Protein AF-A0A086AKL8-F1 (afdb_monomer)

Sequence (214 aa):
MNTDELIVKIQEIDNILPKNSKEWTNSICYSFFITTIQFVKNYVGENTEFYKALYEANKNQYTDSENKKAWIAKEVLKSLKDYLNLDLDLFASEKYNIKIDIISDFMRQAIDLANDKKFHPAASAILMGASLEEYLKELAEKEKVNLDGIKMTIDPISKKIYEEEIINKQDLKDITSWAGIRNEATHGNFDEVNDRKRILNAIEGVNLFMRKYN

Nearest PDB structures (foldseek):
  7ae8-assembly2_D  TM=6.245E-01  e=3.706E-01  Aphanizomenon flos-aquae 2012/KM1/D3
  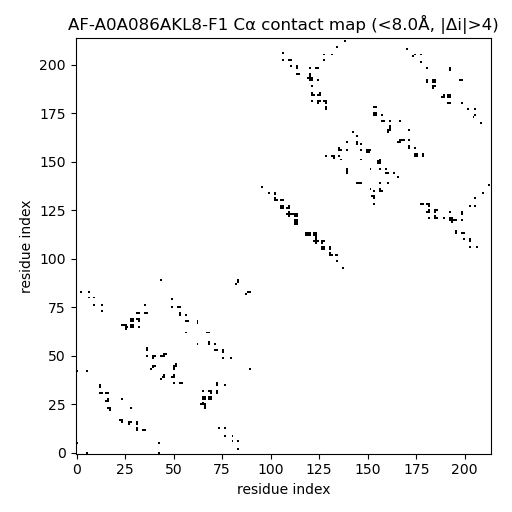1wwp-assembly1_B  TM=5.285E-01  e=5.377E-01  Thermus thermophilus HB8
  3nyl-assembly1_A-2  TM=1.803E-01  e=2.613E+00  Homo sapiens
  5tpt-assembly1_A  TM=2.078E-01  e=9.173E+00  Homo sapiens

Mean predicted aligned error: 8.21 Å

Structure (mmCIF, N/CA/C/O backbone):
data_AF-A0A086AKL8-F1
#
_entry.id   AF-A0A086AKL8-F1
#
loop_
_atom_site.group_PDB
_atom_site.id
_atom_site.type_symbol
_atom_site.label_atom_id
_atom_site.label_alt_id
_atom_site.label_comp_id
_atom_site.label_asym_id
_atom_site.label_entity_id
_atom_site.label_seq_id
_atom_site.pdbx_PDB_ins_code
_atom_site.Cartn_x
_atom_site.Cartn_y
_atom_site.Cartn_z
_atom_site.occupancy
_atom_site.B_iso_or_equiv
_atom_site.auth_seq_id
_atom_site.auth_comp_id
_atom_site.auth_asym_id
_atom_site.auth_atom_id
_atom_site.pdbx_PDB_model_num
ATOM 1 N N . MET A 1 1 ? 8.609 -13.159 -10.281 1.00 69.44 1 MET A N 1
ATOM 2 C CA . MET A 1 1 ? 9.990 -13.238 -10.788 1.00 69.44 1 MET A CA 1
ATOM 3 C C . MET A 1 1 ? 10.788 -12.226 -9.990 1.00 69.44 1 MET A C 1
ATOM 5 O O . MET A 1 1 ? 10.295 -11.114 -9.836 1.00 69.44 1 MET A O 1
ATOM 9 N N . ASN A 1 2 ? 11.899 -12.621 -9.376 1.00 79.88 2 ASN A N 1
ATOM 10 C CA . ASN A 1 2 ? 12.728 -11.687 -8.600 1.00 79.88 2 ASN A CA 1
ATOM 11 C C . ASN A 1 2 ? 13.612 -10.822 -9.531 1.00 79.88 2 ASN A C 1
ATOM 13 O O . ASN A 1 2 ? 13.635 -11.034 -10.747 1.00 79.88 2 ASN A O 1
ATOM 17 N N . THR A 1 3 ? 14.308 -9.828 -8.971 1.00 84.69 3 THR A N 1
ATOM 18 C CA . THR A 1 3 ? 15.153 -8.881 -9.725 1.00 84.69 3 THR A CA 1
ATOM 19 C C . THR A 1 3 ? 16.240 -9.584 -10.544 1.00 84.69 3 THR A C 1
ATOM 21 O O . THR A 1 3 ? 16.424 -9.265 -11.719 1.00 84.69 3 THR A O 1
ATOM 24 N N . ASP A 1 4 ? 16.908 -10.590 -9.977 1.00 86.56 4 ASP A N 1
ATOM 25 C CA . ASP A 1 4 ? 17.973 -11.332 -10.663 1.00 86.56 4 ASP A CA 1
ATOM 26 C C . ASP A 1 4 ? 17.434 -12.130 -11.857 1.00 86.56 4 ASP A C 1
ATOM 28 O O . ASP A 1 4 ? 17.997 -12.098 -12.954 1.00 86.56 4 ASP A O 1
ATOM 32 N N . GLU A 1 5 ? 16.293 -12.798 -11.679 1.00 89.19 5 GLU A N 1
ATOM 33 C CA . GLU A 1 5 ? 15.599 -13.520 -12.745 1.00 89.19 5 GLU A CA 1
ATOM 34 C C . GLU A 1 5 ? 15.153 -12.571 -13.875 1.00 89.19 5 GLU A C 1
ATOM 36 O O . GLU A 1 5 ? 15.277 -12.918 -15.054 1.00 89.19 5 GLU A O 1
ATOM 41 N N . LEU A 1 6 ? 14.684 -11.357 -13.544 1.00 90.50 6 LEU A N 1
ATOM 42 C CA . LEU A 1 6 ? 14.368 -10.310 -14.525 1.00 90.50 6 LEU A CA 1
ATOM 43 C C . LEU A 1 6 ? 15.607 -9.905 -15.328 1.00 90.50 6 LEU A C 1
ATOM 45 O O . LEU A 1 6 ? 15.547 -9.853 -16.557 1.00 90.50 6 LEU A O 1
ATOM 49 N N . ILE A 1 7 ? 16.737 -9.658 -14.662 1.00 92.12 7 ILE A N 1
ATOM 50 C CA . ILE A 1 7 ? 17.991 -9.266 -15.319 1.00 92.12 7 ILE A CA 1
ATOM 51 C C . ILE A 1 7 ? 18.477 -10.362 -16.274 1.00 92.12 7 ILE A C 1
ATOM 53 O O . ILE A 1 7 ? 18.898 -10.052 -17.392 1.00 92.12 7 ILE A O 1
ATOM 57 N N . VAL A 1 8 ? 18.400 -11.633 -15.870 1.00 94.25 8 VAL A N 1
ATOM 58 C CA . VAL A 1 8 ? 18.751 -12.770 -16.735 1.00 94.25 8 VAL A CA 1
ATOM 59 C C . VAL A 1 8 ? 17.835 -12.816 -17.959 1.00 94.25 8 VAL A C 1
ATOM 61 O O . VAL A 1 8 ? 18.325 -12.906 -19.085 1.00 94.25 8 VAL A O 1
ATOM 64 N N . LYS A 1 9 ? 16.517 -12.666 -17.780 1.00 94.62 9 LYS A N 1
ATOM 65 C CA . LYS A 1 9 ? 15.563 -12.652 -18.901 1.00 94.62 9 LYS A CA 1
ATOM 66 C C . LYS A 1 9 ? 15.793 -11.489 -19.861 1.00 94.62 9 LYS A C 1
ATOM 68 O O . LYS A 1 9 ? 15.730 -11.687 -21.071 1.00 94.62 9 LYS A O 1
ATOM 73 N N . ILE A 1 10 ? 16.129 -10.304 -19.352 1.00 95.31 10 ILE A N 1
ATOM 74 C CA . ILE A 1 10 ? 16.501 -9.158 -20.193 1.00 95.31 10 ILE A CA 1
ATOM 75 C C . ILE A 1 10 ? 17.713 -9.503 -21.071 1.00 95.31 10 ILE A C 1
ATOM 77 O O . ILE A 1 10 ? 17.717 -9.179 -22.257 1.00 95.31 10 ILE A O 1
ATOM 81 N N . GLN A 1 11 ? 18.721 -10.191 -20.524 1.00 94.19 11 GLN A N 1
ATOM 82 C CA . GLN A 1 11 ? 19.900 -10.613 -21.291 1.00 94.19 11 GLN A CA 1
ATOM 83 C C . GLN A 1 11 ? 19.556 -11.658 -22.358 1.00 94.19 11 GLN A C 1
ATOM 85 O O . GLN A 1 11 ? 20.047 -11.567 -23.482 1.00 94.19 11 GLN A O 1
ATOM 90 N N . GLU A 1 12 ? 18.704 -12.633 -22.035 1.00 95.38 12 GLU A N 1
ATOM 91 C CA . GLU A 1 12 ? 18.216 -13.620 -23.006 1.00 95.38 12 GLU A CA 1
ATOM 92 C C . GLU A 1 12 ? 17.476 -12.950 -24.172 1.00 95.38 12 GLU A C 1
ATOM 94 O O . GLU A 1 12 ? 17.689 -13.322 -25.326 1.00 95.38 12 GLU A O 1
ATOM 99 N N . ILE A 1 13 ? 16.654 -11.934 -23.887 1.00 95.25 13 ILE A N 1
ATOM 100 C CA . ILE A 1 13 ? 15.915 -11.186 -24.911 1.00 95.25 13 ILE A CA 1
ATOM 101 C C . ILE A 1 13 ? 16.860 -10.308 -25.743 1.00 95.25 13 ILE A C 1
ATOM 103 O O . ILE A 1 13 ? 16.745 -10.312 -26.967 1.00 95.25 13 ILE A O 1
ATOM 107 N N . ASP A 1 14 ? 17.821 -9.602 -25.133 1.00 93.44 14 ASP A N 1
ATOM 108 C CA . ASP A 1 14 ? 18.806 -8.781 -25.867 1.00 93.44 14 ASP A CA 1
ATOM 109 C C . ASP A 1 14 ? 19.631 -9.622 -26.859 1.00 93.44 14 ASP A C 1
ATOM 111 O O . ASP A 1 14 ? 19.957 -9.156 -27.950 1.00 93.44 14 ASP A O 1
ATOM 115 N N . ASN A 1 15 ? 19.879 -10.899 -26.542 1.00 93.56 15 ASN A N 1
ATOM 116 C CA . ASN A 1 15 ? 20.579 -11.837 -27.426 1.00 93.56 15 ASN A CA 1
ATOM 117 C C . ASN A 1 15 ? 19.786 -12.245 -28.685 1.00 93.56 15 ASN A C 1
ATOM 119 O O . ASN A 1 15 ? 20.376 -12.828 -29.596 1.00 93.56 15 ASN A O 1
ATOM 123 N N . ILE A 1 16 ? 18.482 -11.951 -28.772 1.00 92.50 16 ILE A N 1
ATOM 124 C CA . ILE A 1 16 ? 17.693 -12.160 -30.001 1.00 92.50 16 ILE A CA 1
ATOM 125 C C . ILE A 1 16 ? 18.168 -11.206 -31.108 1.00 92.50 16 ILE A C 1
ATOM 127 O O . ILE A 1 16 ? 18.145 -11.564 -32.288 1.00 92.50 16 ILE A O 1
ATOM 131 N N . LEU A 1 17 ? 18.609 -9.995 -30.747 1.00 92.06 17 LEU A N 1
ATOM 132 C CA . LEU A 1 17 ? 19.195 -9.054 -31.696 1.00 92.06 17 LEU A CA 1
ATOM 133 C C . LEU A 1 17 ? 20.677 -9.385 -31.942 1.00 92.06 17 LEU A C 1
ATOM 135 O O . LEU A 1 17 ? 21.461 -9.457 -30.993 1.00 92.06 17 LEU A O 1
ATOM 139 N N . PRO A 1 18 ? 21.119 -9.474 -33.210 1.00 89.38 18 PRO A N 1
ATOM 140 C CA . PRO A 1 18 ? 22.535 -9.547 -33.534 1.00 89.38 18 PRO A CA 1
ATOM 141 C C . PRO A 1 18 ? 23.302 -8.367 -32.933 1.00 89.38 18 PRO A C 1
ATOM 143 O O . PRO A 1 18 ? 22.839 -7.221 -32.955 1.00 89.38 18 PRO A O 1
ATOM 146 N N . LYS A 1 19 ? 24.518 -8.627 -32.441 1.00 88.12 19 LYS A N 1
ATOM 147 C CA . LYS A 1 19 ? 25.390 -7.579 -31.877 1.00 88.12 19 LYS A CA 1
ATOM 148 C C . LYS A 1 19 ? 25.737 -6.502 -32.907 1.00 88.12 19 LYS A C 1
ATOM 150 O O . LYS A 1 19 ? 25.887 -5.336 -32.555 1.00 88.12 19 LYS A O 1
ATOM 155 N N . ASN A 1 20 ? 25.868 -6.898 -34.169 1.00 89.00 20 ASN A N 1
ATOM 156 C CA . ASN A 1 20 ? 26.145 -6.009 -35.284 1.00 89.00 20 ASN A CA 1
ATOM 157 C C . ASN A 1 20 ? 24.831 -5.530 -35.913 1.00 89.00 20 ASN A C 1
ATOM 159 O O . ASN A 1 20 ? 24.085 -6.321 -36.486 1.00 89.00 20 ASN A O 1
ATOM 163 N N . SER A 1 21 ? 24.569 -4.223 -35.865 1.00 84.12 21 SER A N 1
ATOM 164 C CA . SER A 1 21 ? 23.344 -3.635 -36.424 1.00 84.12 21 SER A CA 1
ATOM 165 C C . SER A 1 21 ? 23.205 -3.803 -37.939 1.00 84.12 21 SER A C 1
ATOM 167 O O . SER A 1 21 ? 22.103 -3.704 -38.466 1.00 84.12 21 SER A O 1
ATOM 169 N N . LYS A 1 22 ? 24.294 -4.110 -38.655 1.00 87.88 22 LYS A N 1
ATOM 170 C CA . LYS A 1 22 ? 24.244 -4.420 -40.093 1.00 87.88 22 LYS A CA 1
ATOM 171 C C . LYS A 1 22 ? 23.579 -5.766 -40.400 1.00 87.88 22 LYS A C 1
ATOM 173 O O . LYS A 1 22 ? 23.180 -5.988 -41.536 1.00 87.88 22 LYS A O 1
ATOM 178 N N . GLU A 1 23 ? 23.470 -6.651 -39.412 1.00 89.94 23 GLU A N 1
ATOM 179 C CA . GLU A 1 23 ? 22.832 -7.970 -39.535 1.00 89.94 23 GLU A CA 1
ATOM 180 C C . GLU A 1 23 ? 21.343 -7.933 -39.158 1.00 89.94 23 GLU A C 1
ATOM 182 O O . GLU A 1 23 ? 20.659 -8.957 -39.164 1.00 89.94 23 GLU A O 1
ATOM 187 N N . TRP A 1 24 ? 20.820 -6.754 -38.816 1.00 91.69 24 TRP A N 1
ATOM 188 C CA . TRP A 1 24 ? 19.426 -6.583 -38.439 1.00 91.69 24 TRP A CA 1
ATOM 189 C C . TRP A 1 24 ? 18.529 -6.699 -39.671 1.00 91.69 24 TRP A C 1
ATOM 191 O O . TRP A 1 24 ? 18.570 -5.877 -40.587 1.00 91.69 24 TRP A O 1
ATOM 201 N N . THR A 1 25 ? 17.708 -7.746 -39.687 1.00 92.56 25 THR A N 1
ATOM 202 C CA . THR A 1 25 ? 16.651 -7.925 -40.684 1.00 92.56 25 THR A CA 1
ATOM 203 C C . THR A 1 25 ? 15.315 -7.482 -40.100 1.00 92.56 25 THR A C 1
ATOM 205 O O . THR A 1 25 ? 15.091 -7.612 -38.895 1.00 92.56 25 THR A O 1
ATOM 208 N N . ASN A 1 26 ? 14.385 -7.035 -40.950 1.00 90.06 26 ASN A N 1
ATOM 209 C CA . ASN A 1 26 ? 13.048 -6.626 -40.501 1.00 90.06 26 ASN A CA 1
ATOM 210 C C . ASN A 1 26 ? 12.352 -7.709 -39.661 1.00 90.06 26 ASN A C 1
ATOM 212 O O . ASN A 1 26 ? 11.728 -7.389 -38.657 1.00 90.06 26 ASN A O 1
ATOM 216 N N . SER A 1 27 ? 12.500 -8.987 -40.028 1.00 91.06 27 SER A N 1
ATOM 217 C CA . SER A 1 27 ? 11.900 -10.102 -39.285 1.00 91.06 27 SER A CA 1
ATOM 218 C C . SER A 1 27 ? 12.484 -10.252 -37.880 1.00 91.06 27 SER A C 1
ATOM 220 O O . SER A 1 27 ? 11.737 -10.477 -36.930 1.00 91.06 27 SER A O 1
ATOM 222 N N . ILE A 1 28 ? 13.809 -10.139 -37.740 1.00 93.38 28 ILE A N 1
ATOM 223 C CA . ILE A 1 28 ? 14.482 -10.239 -36.439 1.00 93.38 28 ILE A CA 1
ATOM 224 C C . ILE A 1 28 ? 14.089 -9.047 -35.567 1.00 93.38 28 ILE A C 1
ATOM 226 O O . ILE A 1 28 ? 13.722 -9.227 -34.409 1.00 93.38 28 ILE A O 1
ATOM 230 N N . CYS A 1 29 ? 14.102 -7.841 -36.135 1.00 93.38 29 CYS A N 1
ATOM 231 C CA . CYS A 1 29 ? 13.717 -6.623 -35.434 1.00 93.38 29 CYS A CA 1
ATOM 232 C C . CYS A 1 29 ? 12.262 -6.650 -34.962 1.00 93.38 29 CYS A C 1
ATOM 234 O O . CYS A 1 29 ? 11.998 -6.328 -33.804 1.00 93.38 29 CYS A O 1
ATOM 236 N N . TYR A 1 30 ? 11.340 -7.095 -35.818 1.00 91.56 30 TYR A N 1
ATOM 237 C CA . TYR A 1 30 ? 9.936 -7.257 -35.454 1.00 91.56 30 TYR A CA 1
ATOM 238 C C . TYR A 1 30 ? 9.769 -8.289 -34.331 1.00 91.56 30 TYR A C 1
ATOM 240 O O . TYR A 1 30 ? 9.138 -8.005 -33.314 1.00 91.56 30 TYR A O 1
ATOM 248 N N . SER A 1 31 ? 10.397 -9.464 -34.463 1.00 93.94 31 SER A N 1
ATOM 249 C CA . SER A 1 31 ? 10.351 -10.512 -33.434 1.00 93.94 31 SER A CA 1
ATOM 250 C C . SER A 1 31 ? 10.906 -10.024 -32.096 1.00 93.94 31 SER A C 1
ATOM 252 O O . SER A 1 31 ? 10.296 -10.259 -31.052 1.00 93.94 31 SER A O 1
ATOM 254 N N . PHE A 1 32 ? 12.040 -9.322 -32.112 1.00 96.38 32 PHE A N 1
ATOM 255 C CA . PHE A 1 32 ? 12.641 -8.741 -30.917 1.00 96.38 32 PHE A CA 1
ATOM 256 C C . PHE A 1 32 ? 11.727 -7.700 -30.265 1.00 96.38 32 PHE A C 1
ATOM 258 O O . PHE A 1 32 ? 11.521 -7.739 -29.052 1.00 96.38 32 PHE A O 1
ATOM 265 N N . PHE A 1 33 ? 11.145 -6.800 -31.060 1.00 95.44 33 PHE A N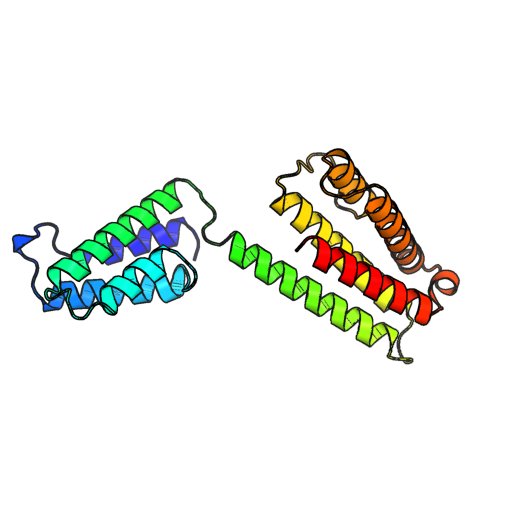 1
ATOM 266 C CA . PHE A 1 33 ? 10.243 -5.769 -30.558 1.00 95.44 33 PHE A CA 1
ATOM 267 C C . PHE A 1 33 ? 8.998 -6.380 -29.905 1.00 95.44 33 PHE A C 1
ATOM 269 O O . PHE A 1 33 ? 8.675 -6.043 -28.765 1.00 95.44 33 PHE A O 1
ATOM 276 N N . ILE A 1 34 ? 8.339 -7.327 -30.584 1.00 95.00 34 ILE A N 1
ATOM 277 C CA . ILE A 1 34 ? 7.155 -8.019 -30.054 1.00 95.00 34 ILE A CA 1
ATOM 278 C C . ILE A 1 34 ? 7.497 -8.821 -28.794 1.00 95.00 34 ILE A C 1
ATOM 280 O O . ILE A 1 34 ? 6.743 -8.792 -27.822 1.00 95.00 34 ILE A O 1
ATOM 284 N N . THR A 1 35 ? 8.649 -9.492 -28.768 1.00 97.06 35 THR A N 1
ATOM 285 C CA . THR A 1 35 ? 9.100 -10.224 -27.574 1.00 97.06 35 THR A CA 1
ATOM 286 C C . THR A 1 35 ? 9.334 -9.267 -26.407 1.00 97.06 35 THR A C 1
ATOM 288 O O . THR A 1 35 ? 8.856 -9.515 -25.303 1.00 97.06 35 THR A O 1
ATOM 291 N N . THR A 1 36 ? 9.999 -8.139 -26.660 1.00 97.19 36 THR A N 1
ATOM 292 C CA . THR A 1 36 ? 10.287 -7.115 -25.650 1.00 97.19 36 THR A CA 1
ATOM 293 C C . THR A 1 36 ? 9.010 -6.509 -25.073 1.00 97.19 36 THR A C 1
ATOM 295 O O . THR A 1 36 ? 8.855 -6.470 -23.855 1.00 97.19 36 THR A O 1
ATOM 298 N N . ILE A 1 37 ? 8.061 -6.077 -25.912 1.00 95.69 37 ILE A N 1
ATOM 299 C CA . ILE A 1 37 ? 6.814 -5.474 -25.417 1.00 95.69 37 ILE A CA 1
ATOM 300 C C . ILE A 1 37 ? 5.965 -6.473 -24.631 1.00 95.69 37 ILE A C 1
ATOM 302 O O . ILE A 1 37 ? 5.399 -6.095 -23.610 1.00 95.69 37 ILE A O 1
ATOM 306 N N . GLN A 1 38 ? 5.916 -7.747 -25.039 1.00 95.44 38 GLN A N 1
ATOM 307 C CA . GLN A 1 38 ? 5.212 -8.787 -24.280 1.00 95.44 38 GLN A CA 1
ATOM 308 C C . GLN A 1 38 ? 5.908 -9.107 -22.954 1.00 95.44 38 GLN A C 1
ATOM 310 O O . GLN A 1 38 ? 5.241 -9.278 -21.936 1.00 95.44 38 GLN A O 1
ATOM 315 N N . PHE A 1 39 ? 7.241 -9.149 -22.940 1.00 96.25 39 PHE A N 1
ATOM 316 C CA . PHE A 1 39 ? 8.010 -9.335 -21.715 1.00 96.25 39 PHE A CA 1
ATOM 317 C C . PHE A 1 39 ? 7.745 -8.207 -20.712 1.00 96.25 39 PHE A C 1
ATOM 319 O O . PHE A 1 39 ? 7.355 -8.479 -19.578 1.00 96.25 39 PHE A O 1
ATOM 326 N N . VAL A 1 40 ? 7.881 -6.948 -21.139 1.00 94.56 40 VAL A N 1
ATOM 327 C CA . VAL A 1 40 ? 7.628 -5.793 -20.267 1.00 94.56 40 VAL A CA 1
ATOM 328 C C . VAL A 1 40 ? 6.170 -5.788 -19.802 1.00 94.56 40 VAL A C 1
ATOM 330 O O . VAL A 1 40 ? 5.908 -5.631 -18.615 1.00 94.56 40 VAL A O 1
ATOM 333 N N . LYS A 1 41 ? 5.213 -6.067 -20.691 1.00 93.06 41 LYS A N 1
ATOM 334 C CA . LYS A 1 41 ? 3.796 -6.180 -20.324 1.00 93.06 41 LYS A CA 1
ATOM 335 C C . LYS A 1 41 ? 3.558 -7.167 -19.176 1.00 93.06 41 LYS A C 1
ATOM 337 O O . LYS A 1 41 ? 2.901 -6.825 -18.201 1.00 93.06 41 LYS A O 1
ATOM 342 N N . ASN A 1 42 ? 4.087 -8.383 -19.305 1.00 90.38 42 ASN A N 1
ATOM 343 C CA . ASN A 1 42 ? 3.739 -9.497 -18.423 1.00 90.38 42 ASN A CA 1
ATOM 344 C C . ASN A 1 42 ? 4.543 -9.524 -17.121 1.00 90.38 42 ASN A C 1
ATOM 346 O O . ASN A 1 42 ? 4.052 -10.036 -16.119 1.00 90.38 42 ASN A O 1
ATOM 350 N N . TYR A 1 43 ? 5.785 -9.035 -17.145 1.00 89.00 43 TYR A N 1
ATOM 351 C CA . TYR A 1 43 ? 6.718 -9.184 -16.025 1.00 89.00 43 TYR A CA 1
ATOM 352 C C . TYR A 1 43 ? 7.123 -7.866 -15.371 1.00 89.00 43 TYR A C 1
ATOM 354 O O . TYR A 1 43 ? 7.689 -7.906 -14.286 1.00 89.00 43 TYR A O 1
ATOM 362 N N . VAL A 1 44 ? 6.861 -6.727 -16.015 1.00 88.69 44 VAL A N 1
ATOM 363 C CA . VAL A 1 44 ? 7.184 -5.389 -15.491 1.00 88.69 44 VAL A CA 1
ATOM 364 C C . VAL A 1 44 ? 5.913 -4.587 -15.217 1.00 88.69 44 VAL A C 1
ATOM 366 O O . VAL A 1 44 ? 5.856 -3.888 -14.217 1.00 88.69 44 VAL A O 1
ATOM 369 N N . GLY A 1 45 ? 4.888 -4.725 -16.061 1.00 87.00 45 GLY A N 1
ATOM 370 C CA . GLY A 1 45 ? 3.562 -4.143 -15.856 1.00 87.00 45 GLY A CA 1
ATOM 371 C C . GLY A 1 45 ? 3.203 -3.064 -16.878 1.00 87.00 45 GLY A C 1
ATOM 372 O O . GLY A 1 45 ? 4.043 -2.275 -17.324 1.00 87.00 45 GLY A O 1
ATOM 373 N N . GLU A 1 46 ? 1.920 -3.014 -17.244 1.00 89.00 46 GLU A N 1
ATOM 374 C CA . GLU A 1 46 ? 1.366 -2.088 -18.247 1.00 89.00 46 GLU A CA 1
ATOM 375 C C . GLU A 1 46 ? 1.391 -0.616 -17.806 1.00 89.00 46 GLU A C 1
ATOM 377 O O . GLU A 1 46 ? 1.425 0.290 -18.637 1.00 89.00 46 GLU A O 1
ATOM 382 N N . ASN A 1 47 ? 1.405 -0.357 -16.499 1.00 81.88 47 ASN A N 1
ATOM 383 C CA . ASN A 1 47 ? 1.372 1.004 -15.962 1.00 81.88 47 ASN A CA 1
ATOM 384 C C . ASN A 1 47 ? 2.752 1.677 -15.911 1.00 81.88 47 ASN A C 1
ATOM 386 O O . ASN A 1 47 ? 2.845 2.866 -15.591 1.00 81.88 47 ASN A O 1
ATOM 390 N N . THR A 1 48 ? 3.816 0.949 -16.254 1.00 88.38 48 THR A N 1
ATOM 391 C CA . THR A 1 48 ? 5.194 1.441 -16.185 1.00 88.38 48 THR A CA 1
ATOM 392 C C . THR A 1 48 ? 5.560 2.339 -17.366 1.00 88.38 48 THR A C 1
ATOM 394 O O . THR A 1 48 ? 5.080 2.166 -18.489 1.00 88.38 48 THR A O 1
ATOM 397 N N . GLU A 1 49 ? 6.484 3.275 -17.139 1.00 90.88 49 GLU A N 1
ATOM 398 C CA . GLU A 1 49 ? 7.040 4.111 -18.215 1.00 90.88 49 GLU A CA 1
ATOM 399 C C . GLU A 1 49 ? 7.783 3.272 -19.269 1.00 90.88 49 GLU A C 1
ATOM 401 O O . GLU A 1 49 ? 7.778 3.610 -20.454 1.00 90.88 49 GLU A O 1
ATOM 406 N N . PHE A 1 50 ? 8.332 2.118 -18.871 1.00 94.12 50 PHE A N 1
ATOM 407 C CA . PHE A 1 50 ? 8.932 1.148 -19.787 1.00 94.12 50 PHE A CA 1
ATOM 408 C C . PHE A 1 50 ? 7.905 0.595 -20.783 1.00 94.12 50 PHE A C 1
ATOM 410 O O . PHE A 1 50 ? 8.166 0.571 -21.988 1.00 94.12 50 PHE A O 1
ATOM 417 N N . TYR A 1 51 ? 6.721 0.184 -20.309 1.00 94.50 51 TYR A N 1
ATOM 418 C CA . TYR A 1 51 ? 5.663 -0.309 -21.192 1.00 94.50 51 TYR A CA 1
ATOM 419 C C . TYR A 1 51 ? 5.105 0.803 -22.081 1.00 94.50 51 TYR A C 1
ATOM 421 O O . TYR A 1 51 ? 4.968 0.606 -23.290 1.00 94.50 51 TYR A O 1
ATOM 429 N N . LYS A 1 52 ? 4.831 1.984 -21.512 1.00 93.56 52 LYS A N 1
ATOM 430 C CA . LYS A 1 52 ? 4.293 3.131 -22.262 1.00 93.56 52 LYS A CA 1
ATOM 431 C C . LYS A 1 52 ? 5.213 3.540 -23.412 1.00 93.56 52 LYS A C 1
ATOM 433 O O . LYS A 1 52 ? 4.731 3.728 -24.525 1.00 93.56 52 LYS A O 1
ATOM 438 N N . ALA A 1 53 ? 6.530 3.583 -23.192 1.00 93.69 53 ALA A N 1
ATOM 439 C CA . ALA A 1 53 ? 7.500 3.884 -24.246 1.00 93.69 53 ALA A CA 1
ATOM 440 C C . ALA A 1 53 ? 7.424 2.892 -25.425 1.00 93.69 53 ALA A C 1
ATOM 442 O O . ALA A 1 53 ? 7.428 3.298 -26.591 1.00 93.69 53 ALA A O 1
ATOM 443 N N . LEU A 1 54 ? 7.303 1.591 -25.137 1.00 94.75 54 LEU A N 1
ATOM 444 C CA . LEU A 1 54 ? 7.147 0.548 -26.160 1.00 94.75 54 LEU A CA 1
ATOM 445 C C . LEU A 1 54 ? 5.790 0.634 -26.865 1.00 94.75 54 LEU A C 1
ATOM 447 O O . LEU A 1 54 ? 5.704 0.473 -28.083 1.00 94.75 54 LEU A O 1
ATOM 451 N N . TYR A 1 55 ? 4.727 0.903 -26.112 1.00 93.31 55 TYR A N 1
ATOM 452 C CA . TYR A 1 55 ? 3.377 1.033 -26.642 1.00 93.31 55 TYR A CA 1
ATOM 453 C C . TYR A 1 55 ? 3.252 2.217 -27.612 1.00 93.31 55 TYR A C 1
ATOM 455 O O . TYR A 1 55 ? 2.721 2.059 -28.714 1.00 93.31 55 TYR A O 1
ATOM 463 N N . GLU A 1 56 ? 3.820 3.372 -27.264 1.00 90.69 56 GLU A N 1
ATOM 464 C CA . GLU A 1 56 ? 3.878 4.548 -28.140 1.00 90.69 56 GLU A CA 1
ATOM 465 C C . GLU A 1 56 ? 4.734 4.297 -29.392 1.00 90.69 56 GLU A C 1
ATOM 467 O O . GLU A 1 56 ? 4.373 4.704 -30.503 1.00 90.69 56 GLU A O 1
ATOM 472 N N . ALA A 1 57 ? 5.840 3.555 -29.261 1.00 89.06 57 ALA A N 1
ATOM 473 C CA . ALA A 1 57 ? 6.647 3.133 -30.406 1.00 89.06 57 ALA A CA 1
ATOM 474 C C . ALA A 1 57 ? 5.878 2.204 -31.365 1.00 89.06 57 ALA A C 1
ATOM 476 O O . ALA A 1 57 ? 6.118 2.240 -32.575 1.00 89.06 57 ALA A O 1
ATOM 477 N N . ASN A 1 58 ? 4.943 1.403 -30.839 1.00 87.81 58 ASN A N 1
ATOM 478 C CA . ASN A 1 58 ? 4.077 0.530 -31.630 1.00 87.81 58 ASN A CA 1
ATOM 479 C C . ASN A 1 58 ? 2.926 1.288 -32.314 1.00 87.81 58 ASN A C 1
ATOM 481 O O . ASN A 1 58 ? 2.565 0.958 -33.442 1.00 87.81 58 ASN A O 1
ATOM 485 N N . LYS A 1 59 ? 2.346 2.293 -31.641 1.00 83.88 59 LYS A N 1
ATOM 486 C CA . LYS A 1 59 ? 1.215 3.091 -32.150 1.00 83.88 59 LYS A CA 1
ATOM 487 C C . LYS A 1 59 ? 1.581 4.036 -33.286 1.00 83.88 59 LYS A C 1
ATOM 489 O O . LYS A 1 59 ? 0.737 4.321 -34.134 1.00 83.88 59 LYS A O 1
ATOM 494 N N . ASN A 1 60 ? 2.804 4.556 -33.288 1.00 72.38 60 ASN A N 1
ATOM 495 C CA . ASN A 1 60 ? 3.225 5.523 -34.290 1.00 72.38 60 ASN A CA 1
ATOM 496 C C . ASN A 1 60 ? 3.267 4.887 -35.689 1.00 72.38 60 ASN A C 1
ATOM 498 O O . ASN A 1 60 ? 4.206 4.181 -36.034 1.00 72.38 60 ASN A O 1
ATOM 502 N N . GLN A 1 61 ? 2.275 5.200 -36.528 1.00 55.62 61 GLN A N 1
ATOM 503 C CA . GLN A 1 61 ? 2.232 4.781 -37.938 1.00 55.62 61 GLN A CA 1
ATOM 504 C C . GLN A 1 61 ? 3.378 5.372 -38.783 1.00 55.62 61 GLN A C 1
ATOM 506 O O . GLN A 1 61 ? 3.606 4.909 -39.889 1.00 55.62 61 GLN A O 1
ATOM 511 N N . TYR A 1 62 ? 4.113 6.358 -38.254 1.00 52.34 62 TYR A N 1
ATOM 512 C CA . TYR A 1 62 ? 5.237 7.035 -38.913 1.00 52.34 62 TYR A CA 1
ATOM 513 C C . TYR A 1 62 ? 6.627 6.499 -38.500 1.00 52.34 62 TYR A C 1
ATOM 515 O O . TYR A 1 62 ? 7.653 7.044 -38.915 1.00 52.34 62 TYR A O 1
ATOM 523 N N . THR A 1 63 ? 6.721 5.454 -37.663 1.00 54.41 63 THR A N 1
ATOM 524 C CA . THR A 1 63 ? 7.993 4.754 -37.385 1.00 54.41 63 THR A CA 1
ATOM 525 C C . THR A 1 63 ? 8.215 3.636 -38.411 1.00 54.41 63 THR A C 1
ATOM 527 O O . THR A 1 63 ? 8.234 2.457 -38.081 1.00 54.41 63 THR A O 1
ATOM 530 N N . ASP A 1 64 ? 8.418 4.024 -39.673 1.00 58.91 64 ASP A N 1
ATOM 531 C CA . ASP A 1 64 ? 8.453 3.154 -40.869 1.00 58.91 64 ASP A CA 1
ATOM 532 C C . ASP A 1 64 ? 9.606 2.128 -40.956 1.00 58.91 64 ASP A C 1
ATOM 534 O O . ASP A 1 64 ? 9.840 1.536 -42.008 1.00 58.91 64 ASP A O 1
ATOM 538 N N . SER A 1 65 ? 10.349 1.855 -39.879 1.00 79.94 65 SER A N 1
ATOM 539 C CA . SER A 1 65 ? 11.281 0.721 -39.901 1.00 79.94 65 SER A CA 1
ATOM 540 C C . SER A 1 65 ? 11.239 -0.089 -38.619 1.00 79.94 65 SER A C 1
ATOM 542 O O . SER A 1 65 ? 11.382 0.440 -37.514 1.00 79.94 65 SER A O 1
ATOM 544 N N . GLU A 1 66 ? 11.131 -1.404 -38.792 1.00 85.44 66 GLU A N 1
ATOM 545 C CA . GLU A 1 66 ? 11.286 -2.384 -37.717 1.00 85.44 66 GLU A CA 1
ATOM 546 C C . GLU A 1 66 ? 12.616 -2.191 -36.979 1.00 85.44 66 GLU A C 1
ATOM 548 O O . GLU A 1 66 ? 12.675 -2.322 -35.760 1.00 85.44 66 GLU A O 1
ATOM 553 N N . ASN A 1 67 ? 13.659 -1.748 -37.689 1.00 88.00 67 ASN A N 1
ATOM 554 C CA . ASN A 1 67 ? 14.940 -1.353 -37.102 1.00 88.00 67 ASN A CA 1
ATOM 555 C C . ASN A 1 67 ? 14.798 -0.269 -36.024 1.00 88.00 67 ASN A C 1
ATOM 557 O O . ASN A 1 67 ? 15.405 -0.378 -34.960 1.00 88.00 67 ASN A O 1
ATOM 561 N N . LYS A 1 68 ? 13.993 0.773 -36.268 1.00 88.62 68 LYS A N 1
ATOM 562 C CA . LYS A 1 68 ? 13.779 1.852 -35.294 1.00 88.62 68 LYS A CA 1
ATOM 563 C C . LYS A 1 68 ? 13.014 1.351 -34.070 1.00 88.62 68 LYS A C 1
ATOM 565 O O . LYS A 1 68 ? 13.385 1.692 -32.950 1.00 88.62 68 LYS A O 1
ATOM 570 N N . LYS A 1 69 ? 11.987 0.520 -34.271 1.00 90.50 69 LYS A N 1
ATOM 571 C CA . LYS A 1 69 ? 11.238 -0.111 -33.172 1.00 90.50 69 LYS A CA 1
ATOM 572 C C . LYS A 1 69 ? 12.142 -1.012 -32.332 1.00 90.50 69 LYS A C 1
ATOM 574 O O . LYS A 1 69 ? 12.149 -0.894 -31.111 1.00 90.50 69 LYS A O 1
ATOM 579 N N . ALA A 1 70 ? 12.966 -1.836 -32.976 1.00 92.88 70 ALA A N 1
ATOM 580 C CA . ALA A 1 70 ? 13.947 -2.677 -32.301 1.00 92.88 70 ALA A CA 1
ATOM 581 C C . ALA A 1 70 ? 14.990 -1.858 -31.528 1.00 92.88 70 ALA A C 1
ATOM 583 O O . ALA A 1 70 ? 15.342 -2.224 -30.412 1.00 92.88 70 ALA A O 1
ATOM 584 N N . TRP A 1 71 ? 15.440 -0.721 -32.068 1.00 92.50 71 TRP A N 1
ATOM 585 C CA . TRP A 1 71 ? 16.352 0.170 -31.351 1.00 92.50 71 TRP A CA 1
ATOM 586 C C . TRP A 1 71 ? 15.709 0.752 -30.086 1.00 92.50 71 TRP A C 1
ATOM 588 O O . TRP A 1 71 ? 16.301 0.678 -29.014 1.00 92.50 71 TRP A O 1
ATOM 598 N N . ILE A 1 72 ? 14.466 1.239 -30.178 1.00 93.44 72 ILE A N 1
ATOM 599 C CA . ILE A 1 72 ? 13.712 1.722 -29.009 1.00 93.44 72 ILE A CA 1
ATOM 600 C C . ILE A 1 72 ? 13.543 0.603 -27.976 1.00 93.44 72 ILE A C 1
ATOM 602 O O . ILE A 1 72 ? 13.800 0.819 -26.796 1.00 93.44 72 ILE A O 1
ATOM 606 N N . ALA A 1 73 ? 13.161 -0.601 -28.408 1.00 95.38 73 ALA A N 1
ATOM 607 C CA . ALA A 1 73 ? 13.027 -1.742 -27.509 1.00 95.38 73 ALA A CA 1
ATOM 608 C C . ALA A 1 73 ? 14.340 -2.102 -26.804 1.00 95.38 73 ALA A C 1
ATOM 610 O O . ALA A 1 73 ? 14.333 -2.388 -25.608 1.00 95.38 73 ALA A O 1
ATOM 611 N N . LYS A 1 74 ? 15.469 -2.020 -27.513 1.00 95.75 74 LYS A N 1
ATOM 612 C CA . LYS A 1 74 ? 16.792 -2.264 -26.941 1.00 95.75 74 LYS A CA 1
ATOM 613 C C . LYS A 1 74 ? 17.154 -1.230 -25.876 1.00 95.75 74 LYS A C 1
ATOM 615 O O . LYS A 1 74 ? 17.621 -1.607 -24.803 1.00 95.75 74 LYS A O 1
ATOM 620 N N . GLU A 1 75 ? 16.900 0.050 -26.140 1.00 96.19 75 GLU A N 1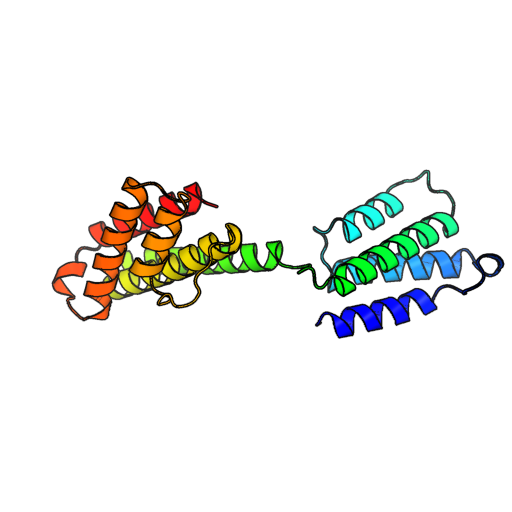
ATOM 621 C CA . GLU A 1 75 ? 17.126 1.108 -25.149 1.00 96.19 75 GLU A CA 1
ATOM 622 C C . GLU A 1 75 ? 16.204 0.948 -23.932 1.00 96.19 75 GLU A C 1
ATOM 624 O O . GLU A 1 75 ? 16.675 1.072 -22.807 1.00 96.19 75 GLU A O 1
ATOM 629 N N . VAL A 1 76 ? 14.934 0.567 -24.119 1.00 96.94 76 VAL A N 1
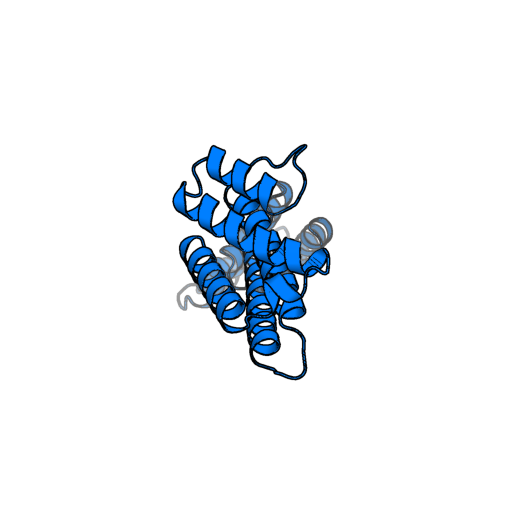ATOM 630 C CA . VAL A 1 76 ? 14.017 0.286 -22.999 1.00 96.94 76 VAL A CA 1
ATOM 631 C C . VAL A 1 76 ? 14.517 -0.877 -22.138 1.00 96.94 76 VAL A C 1
ATOM 633 O O . VAL A 1 76 ? 14.534 -0.752 -20.916 1.00 96.94 76 VAL A O 1
ATOM 636 N N . LEU A 1 77 ? 14.964 -1.988 -22.738 1.00 96.69 77 LEU A N 1
ATOM 637 C CA . LEU A 1 77 ? 15.534 -3.116 -21.988 1.00 96.69 77 LEU A CA 1
ATOM 638 C C . LEU A 1 77 ? 16.790 -2.719 -21.213 1.00 96.69 77 LEU A C 1
ATOM 640 O O . LEU A 1 77 ? 16.969 -3.139 -20.069 1.00 96.69 77 LEU A O 1
ATOM 644 N N . LYS A 1 78 ? 17.651 -1.899 -21.819 1.00 95.94 78 LYS A N 1
ATOM 645 C CA . LYS A 1 78 ? 18.840 -1.365 -21.156 1.00 95.94 78 LYS A CA 1
ATOM 646 C C . LYS A 1 78 ? 18.457 -0.472 -19.977 1.00 95.94 78 LYS A C 1
ATOM 648 O O . LYS A 1 78 ? 18.940 -0.710 -18.878 1.00 95.94 78 LYS A O 1
ATOM 653 N N . SER A 1 79 ? 17.555 0.491 -20.173 1.00 95.19 79 SER A N 1
ATOM 654 C CA . SER A 1 79 ? 17.074 1.368 -19.100 1.00 95.19 79 SER A CA 1
ATOM 655 C C . SER A 1 79 ? 16.407 0.588 -17.970 1.00 95.19 79 SER A C 1
ATOM 657 O O . SER A 1 79 ? 16.636 0.897 -16.806 1.00 95.19 79 SER A O 1
ATOM 659 N N . LEU A 1 80 ? 15.624 -0.444 -18.293 1.00 94.25 80 LEU A N 1
ATOM 660 C CA . LEU A 1 80 ? 15.034 -1.337 -17.300 1.00 94.25 80 LEU A CA 1
ATOM 661 C C . LEU A 1 80 ? 16.116 -2.094 -16.521 1.00 94.25 80 LEU A C 1
ATOM 663 O O . LEU A 1 80 ? 16.063 -2.150 -15.299 1.00 94.25 80 LEU A O 1
ATOM 667 N N . LYS A 1 81 ? 17.124 -2.648 -17.203 1.00 94.00 81 LYS A N 1
ATOM 668 C CA . LYS A 1 81 ? 18.248 -3.325 -16.544 1.00 94.00 81 LYS A CA 1
ATOM 669 C C . LYS A 1 81 ? 19.016 -2.379 -15.620 1.00 94.00 81 LYS A C 1
ATOM 671 O O . LYS A 1 81 ? 19.345 -2.765 -14.504 1.00 94.00 81 LYS A O 1
ATOM 676 N N . ASP A 1 82 ? 19.285 -1.157 -16.071 1.00 93.69 82 ASP A N 1
ATOM 677 C CA . ASP A 1 82 ? 19.961 -0.133 -15.272 1.00 93.69 82 ASP A CA 1
ATOM 678 C C . ASP A 1 82 ? 19.122 0.245 -14.042 1.00 93.69 82 ASP A C 1
ATOM 680 O O . ASP A 1 82 ? 19.657 0.315 -12.941 1.00 93.69 82 ASP A O 1
ATOM 684 N N . TYR A 1 83 ? 17.803 0.392 -14.202 1.00 90.94 83 TYR A N 1
ATOM 685 C CA . TYR A 1 83 ? 16.868 0.632 -13.100 1.00 90.94 83 TYR A CA 1
ATOM 686 C C . TYR A 1 83 ? 16.897 -0.495 -12.055 1.00 90.94 83 TYR A C 1
ATOM 688 O O . TYR A 1 83 ? 16.991 -0.224 -10.861 1.00 90.94 83 TYR A O 1
ATOM 696 N N . LEU A 1 84 ? 16.876 -1.756 -12.499 1.00 89.69 84 LEU A N 1
ATOM 697 C CA . LEU A 1 84 ? 16.945 -2.926 -11.617 1.00 89.69 84 LEU A CA 1
ATOM 698 C C . LEU A 1 84 ? 18.301 -3.040 -10.899 1.00 89.69 84 LEU A C 1
ATOM 700 O O . LEU A 1 84 ? 18.341 -3.397 -9.728 1.00 89.69 84 LEU A O 1
ATOM 704 N N . ASN A 1 85 ? 19.409 -2.696 -11.563 1.00 89.81 85 ASN A N 1
ATOM 705 C CA . ASN A 1 85 ? 20.745 -2.692 -10.950 1.00 89.81 85 ASN A CA 1
ATOM 706 C C . ASN A 1 85 ? 20.914 -1.615 -9.866 1.00 89.81 85 ASN A C 1
ATOM 708 O O . ASN A 1 85 ? 21.816 -1.725 -9.037 1.00 89.81 85 ASN A O 1
ATOM 712 N N . LEU A 1 86 ? 20.088 -0.566 -9.890 1.00 88.06 86 LEU A N 1
ATOM 713 C CA . LEU A 1 86 ? 20.042 0.458 -8.845 1.00 88.06 86 LEU A CA 1
ATOM 714 C C . LEU A 1 86 ? 19.218 0.022 -7.623 1.00 88.06 86 LEU A C 1
ATOM 716 O O . LEU A 1 86 ? 19.053 0.822 -6.706 1.00 88.06 86 LEU A O 1
ATOM 720 N N . ASP A 1 87 ? 18.706 -1.213 -7.619 1.00 78.31 87 ASP A N 1
ATOM 721 C CA . ASP A 1 87 ? 17.863 -1.779 -6.559 1.00 78.31 87 ASP A CA 1
ATOM 722 C C . ASP A 1 87 ? 16.611 -0.927 -6.275 1.00 78.31 87 ASP A C 1
ATOM 724 O O . ASP A 1 87 ? 16.135 -0.794 -5.148 1.00 78.31 87 ASP A O 1
ATOM 728 N N . LEU A 1 88 ? 16.080 -0.297 -7.329 1.00 78.38 88 LEU A N 1
ATOM 729 C CA . LEU A 1 88 ? 14.839 0.463 -7.259 1.00 78.38 88 LEU A CA 1
ATOM 730 C C . LEU A 1 88 ? 13.649 -0.497 -7.350 1.00 78.38 88 LEU A C 1
ATOM 732 O O . LEU A 1 88 ? 13.561 -1.314 -8.271 1.00 78.38 88 LEU A O 1
ATOM 736 N N . ASP A 1 89 ? 12.708 -0.384 -6.409 1.00 73.88 89 ASP A N 1
ATOM 737 C CA . ASP A 1 89 ? 11.526 -1.246 -6.383 1.00 73.88 89 ASP A CA 1
ATOM 738 C C . ASP A 1 89 ? 10.542 -0.864 -7.497 1.00 73.88 89 ASP A C 1
ATOM 740 O O . ASP A 1 89 ? 9.716 0.042 -7.366 1.00 73.88 89 ASP A O 1
ATOM 744 N N . LEU A 1 90 ? 10.633 -1.614 -8.595 1.00 72.31 90 LEU A N 1
ATOM 745 C CA . LEU A 1 90 ? 9.793 -1.508 -9.789 1.00 72.31 90 LEU A CA 1
ATOM 746 C C . LEU A 1 90 ? 8.293 -1.586 -9.472 1.00 72.31 90 LEU A C 1
ATOM 748 O O . LEU A 1 90 ? 7.478 -1.011 -10.189 1.00 72.31 90 LEU A O 1
ATOM 752 N N . PHE A 1 91 ? 7.942 -2.287 -8.391 1.00 68.94 91 PHE A N 1
ATOM 753 C CA . PHE A 1 91 ? 6.570 -2.594 -8.011 1.00 68.94 91 PHE A CA 1
ATOM 754 C C . PHE A 1 91 ? 6.119 -1.827 -6.769 1.00 68.94 91 PHE A C 1
ATOM 756 O O . PHE A 1 91 ? 5.074 -2.162 -6.217 1.00 68.94 91 PHE A O 1
ATOM 763 N N . ALA A 1 92 ? 6.870 -0.823 -6.302 1.00 69.69 92 ALA A N 1
ATOM 764 C CA . ALA A 1 92 ? 6.551 -0.113 -5.062 1.00 69.69 92 ALA A CA 1
ATOM 765 C C . ALA A 1 92 ? 5.109 0.427 -5.052 1.00 69.69 92 ALA A C 1
ATOM 767 O O . ALA A 1 92 ? 4.360 0.204 -4.102 1.00 69.69 92 ALA A O 1
ATOM 768 N N . SER A 1 93 ? 4.687 1.074 -6.142 1.00 67.94 93 SER A N 1
ATOM 769 C CA . SER A 1 93 ? 3.334 1.626 -6.273 1.00 67.94 93 SER A CA 1
ATOM 770 C C . SER A 1 93 ? 2.256 0.547 -6.410 1.00 67.94 93 SER A C 1
ATOM 772 O O . SER A 1 93 ? 1.176 0.684 -5.844 1.00 67.94 93 SER A O 1
ATOM 774 N N . GLU A 1 94 ? 2.531 -0.545 -7.125 1.00 72.19 94 GLU A N 1
ATOM 775 C CA . GLU A 1 94 ? 1.584 -1.653 -7.296 1.00 72.19 94 GLU A CA 1
ATOM 776 C C . GLU A 1 94 ? 1.399 -2.444 -5.998 1.00 72.19 94 GLU A C 1
ATOM 778 O O . GLU A 1 94 ? 0.268 -2.737 -5.617 1.00 72.19 94 GLU A O 1
ATOM 783 N N . LYS A 1 95 ? 2.490 -2.727 -5.277 1.00 77.69 95 LYS A N 1
ATOM 784 C CA . LYS A 1 95 ? 2.454 -3.340 -3.943 1.00 77.69 95 LYS A CA 1
ATOM 785 C C . LYS A 1 95 ? 1.648 -2.481 -2.979 1.00 77.69 95 LYS A C 1
ATOM 787 O O . LYS A 1 95 ? 0.781 -3.018 -2.297 1.00 77.69 95 LYS A O 1
ATOM 792 N N . TYR A 1 96 ? 1.898 -1.171 -2.957 1.00 77.88 96 TYR A N 1
ATOM 793 C CA . TYR A 1 96 ? 1.125 -0.234 -2.146 1.00 77.88 96 TYR A CA 1
ATOM 794 C C . TYR A 1 96 ? -0.370 -0.314 -2.482 1.00 77.88 96 TYR A C 1
ATOM 796 O O . TYR A 1 96 ? -1.184 -0.563 -1.597 1.00 77.88 96 TYR A O 1
ATOM 804 N N . ASN A 1 97 ? -0.736 -0.219 -3.765 1.00 78.00 97 ASN A N 1
ATOM 805 C CA . ASN A 1 97 ? -2.136 -0.295 -4.194 1.00 78.00 97 ASN A CA 1
ATOM 806 C C . ASN A 1 97 ? -2.803 -1.621 -3.798 1.00 78.00 97 ASN A C 1
ATOM 808 O O . ASN A 1 97 ? -3.907 -1.608 -3.264 1.00 78.00 97 ASN A O 1
ATOM 812 N N . ILE A 1 98 ? -2.121 -2.758 -3.981 1.00 83.12 98 ILE A N 1
ATOM 813 C CA . ILE A 1 98 ? -2.637 -4.075 -3.576 1.00 83.12 98 ILE A CA 1
ATOM 814 C C . ILE A 1 98 ? -2.887 -4.122 -2.066 1.00 83.12 98 ILE A C 1
ATOM 816 O O . ILE A 1 98 ? -3.916 -4.633 -1.626 1.00 83.12 98 ILE A O 1
ATOM 820 N N . LYS A 1 99 ? -1.964 -3.596 -1.256 1.00 86.62 99 LYS A N 1
ATOM 821 C CA . LYS A 1 99 ? -2.148 -3.553 0.198 1.00 86.62 99 LYS A CA 1
ATOM 822 C C . LYS A 1 99 ? -3.341 -2.668 0.578 1.00 86.62 99 LYS A C 1
ATOM 824 O O . LYS A 1 99 ? -4.152 -3.085 1.401 1.00 86.62 99 LYS A O 1
ATOM 829 N N . ILE A 1 100 ? -3.503 -1.505 -0.058 1.00 87.62 100 ILE A N 1
ATOM 830 C CA . ILE A 1 100 ? -4.667 -0.626 0.141 1.00 87.62 100 ILE A CA 1
ATOM 831 C C . ILE A 1 100 ? -5.981 -1.311 -0.271 1.00 87.62 100 ILE A C 1
ATOM 833 O O . ILE A 1 100 ? -6.982 -1.184 0.439 1.00 87.62 100 ILE A O 1
ATOM 837 N N . ASP A 1 101 ? -5.989 -2.084 -1.357 1.00 88.19 101 ASP A N 1
ATOM 838 C CA . ASP A 1 101 ? -7.157 -2.861 -1.787 1.00 88.19 101 ASP A CA 1
ATOM 839 C C . ASP A 1 101 ? -7.524 -3.945 -0.761 1.00 88.19 101 ASP A C 1
ATOM 841 O O . ASP A 1 101 ? -8.697 -4.103 -0.417 1.00 88.19 101 ASP A O 1
ATOM 845 N N . ILE A 1 102 ? -6.529 -4.652 -0.214 1.00 91.94 102 ILE A N 1
ATOM 846 C CA . ILE A 1 102 ? -6.730 -5.656 0.844 1.00 91.94 102 ILE A CA 1
ATOM 847 C C . ILE A 1 102 ? -7.282 -5.004 2.118 1.00 91.94 102 ILE A C 1
ATOM 849 O O . ILE A 1 102 ? -8.250 -5.500 2.695 1.00 91.94 102 ILE A O 1
ATOM 853 N N . ILE A 1 103 ? -6.711 -3.871 2.540 1.00 93.88 103 ILE A N 1
ATOM 854 C CA . ILE A 1 103 ? -7.202 -3.089 3.686 1.00 93.88 103 ILE A CA 1
ATOM 855 C C . ILE A 1 103 ? -8.660 -2.672 3.451 1.00 93.88 103 ILE A C 1
ATOM 857 O O . ILE A 1 103 ? -9.501 -2.818 4.338 1.00 93.88 103 ILE A O 1
ATOM 861 N N . SER A 1 104 ? -8.984 -2.203 2.245 1.00 92.69 104 SER A N 1
ATOM 862 C CA . SER A 1 104 ? -10.342 -1.789 1.875 1.00 92.69 104 SER A CA 1
ATOM 863 C C . SER A 1 104 ? -11.332 -2.960 1.902 1.00 92.69 104 SER A C 1
ATOM 865 O O . SER A 1 104 ? -12.473 -2.799 2.345 1.00 92.69 104 SER A O 1
ATOM 867 N N . ASP A 1 105 ? -10.906 -4.154 1.482 1.00 96.31 105 ASP A N 1
ATOM 868 C CA . ASP A 1 105 ? -11.712 -5.373 1.576 1.00 96.31 105 ASP A CA 1
ATOM 869 C C . ASP A 1 105 ? -11.987 -5.765 3.036 1.00 96.31 105 ASP A C 1
ATOM 871 O O . ASP A 1 105 ? -13.134 -6.038 3.398 1.00 96.31 105 ASP A O 1
ATOM 875 N N . PHE A 1 106 ? -10.976 -5.704 3.909 1.00 97.50 106 PHE A N 1
ATOM 876 C CA . PHE A 1 106 ? -11.151 -5.955 5.343 1.00 97.50 106 PHE A CA 1
ATOM 877 C C . PHE A 1 106 ? -12.055 -4.923 6.019 1.00 97.50 106 PHE A C 1
ATOM 879 O O . PHE A 1 106 ? -12.893 -5.292 6.844 1.00 97.50 106 PHE A O 1
ATOM 886 N N . MET A 1 107 ? -11.973 -3.652 5.625 1.00 97.62 107 MET A N 1
ATOM 887 C CA . MET A 1 107 ? -12.906 -2.627 6.092 1.00 97.62 107 MET A CA 1
ATOM 888 C C . MET A 1 107 ? -14.346 -2.936 5.663 1.00 97.62 107 MET A C 1
ATOM 890 O O . MET A 1 107 ? -15.266 -2.794 6.472 1.00 97.62 107 MET A O 1
ATOM 894 N N . ARG A 1 108 ? -14.568 -3.440 4.440 1.00 97.25 108 ARG A N 1
ATOM 895 C CA . ARG A 1 108 ? -15.898 -3.900 4.000 1.00 97.25 108 ARG A CA 1
ATOM 896 C C . ARG A 1 108 ? -16.391 -5.086 4.830 1.00 97.25 108 ARG A C 1
ATOM 898 O O . ARG A 1 108 ? -17.521 -5.063 5.308 1.00 97.25 108 ARG A O 1
ATOM 905 N N . GLN A 1 109 ? -15.537 -6.075 5.080 1.00 97.94 109 GLN A N 1
ATOM 906 C CA . GLN A 1 109 ? -15.874 -7.205 5.950 1.00 97.94 109 GLN A CA 1
ATOM 907 C C . GLN A 1 109 ? -16.203 -6.750 7.384 1.00 97.94 109 GLN A C 1
ATOM 909 O O . GLN A 1 109 ? -17.114 -7.289 8.013 1.00 97.94 109 GLN A O 1
ATOM 914 N N . ALA A 1 110 ? -15.519 -5.724 7.905 1.00 98.00 110 ALA A N 1
ATOM 915 C CA . ALA A 1 110 ? -15.833 -5.150 9.212 1.00 98.00 110 ALA A CA 1
ATOM 916 C C . ALA A 1 110 ? -17.246 -4.539 9.231 1.00 98.00 110 ALA A C 1
ATOM 918 O O . ALA A 1 110 ? -17.981 -4.735 10.203 1.00 98.00 110 ALA A O 1
ATOM 919 N N . ILE A 1 111 ? -17.662 -3.861 8.156 1.00 97.50 111 ILE A N 1
ATOM 920 C CA . ILE A 1 111 ? -19.032 -3.345 7.994 1.00 97.50 111 ILE A CA 1
ATOM 921 C C . ILE A 1 111 ? -20.045 -4.494 7.986 1.00 97.50 111 ILE A C 1
ATOM 923 O O . ILE A 1 111 ? -21.049 -4.434 8.702 1.00 97.50 111 ILE A O 1
ATOM 927 N N . ASP A 1 112 ? -19.778 -5.551 7.220 1.00 97.88 112 ASP A N 1
ATOM 928 C CA . ASP A 1 112 ? -20.664 -6.714 7.116 1.00 97.88 112 ASP A CA 1
ATOM 929 C C . ASP A 1 112 ? -20.850 -7.397 8.482 1.00 97.88 112 ASP A C 1
ATOM 931 O O . ASP A 1 112 ? -21.980 -7.654 8.907 1.00 97.88 112 ASP A O 1
ATOM 935 N N . LEU A 1 113 ? -19.760 -7.590 9.234 1.00 97.69 113 LEU A N 1
ATOM 936 C CA . LEU A 1 113 ? -19.782 -8.155 10.588 1.00 97.69 113 LEU A CA 1
ATOM 937 C C . LEU A 1 113 ? -20.556 -7.286 11.588 1.00 97.69 113 LEU A C 1
ATOM 939 O O . LEU A 1 113 ? -21.264 -7.812 12.449 1.00 97.69 113 LEU A O 1
ATOM 943 N N . ALA A 1 114 ? -20.434 -5.958 11.506 1.00 96.69 114 ALA A N 1
ATOM 944 C CA . ALA A 1 114 ? -21.180 -5.060 12.386 1.00 96.69 114 ALA A CA 1
ATOM 945 C C . ALA A 1 114 ? -22.688 -5.099 12.098 1.00 96.69 114 ALA A C 1
ATOM 947 O O . ALA A 1 114 ? -23.494 -5.047 13.037 1.00 96.69 114 ALA A O 1
ATOM 948 N N . ASN A 1 115 ? -23.068 -5.212 10.823 1.00 96.38 115 ASN A N 1
ATOM 949 C CA . ASN A 1 115 ? -24.461 -5.249 10.383 1.00 96.38 115 ASN A CA 1
ATOM 950 C C . ASN A 1 115 ? -25.139 -6.606 10.623 1.00 96.38 115 AS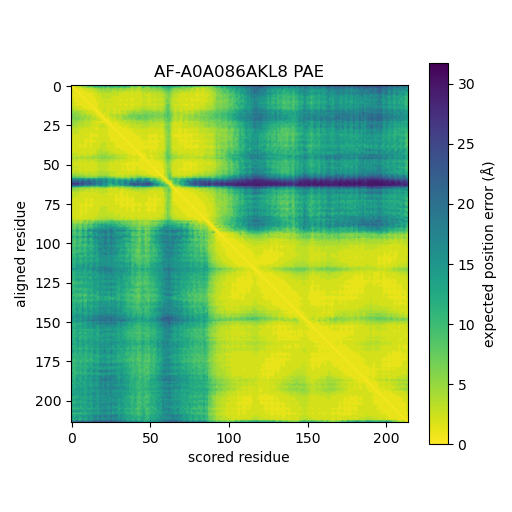N A C 1
ATOM 952 O O . ASN A 1 115 ? -26.344 -6.646 10.891 1.00 96.38 115 ASN A O 1
ATOM 956 N N . ASP A 1 116 ? -24.394 -7.712 10.579 1.00 96.56 116 ASP A N 1
ATOM 957 C CA . ASP A 1 116 ? -24.947 -9.036 10.854 1.00 96.56 116 ASP A CA 1
ATOM 958 C C . ASP A 1 116 ? -25.120 -9.276 12.365 1.00 96.56 116 ASP A C 1
ATOM 960 O O . ASP A 1 116 ? -24.177 -9.385 13.155 1.00 96.56 116 ASP A O 1
ATOM 964 N N . LYS A 1 117 ? -26.384 -9.407 12.779 1.00 94.19 117 LYS A N 1
ATOM 965 C CA . LYS A 1 117 ? -26.776 -9.642 14.174 1.00 94.19 117 LYS A CA 1
ATOM 966 C C . LYS A 1 117 ? -26.344 -11.007 14.714 1.00 94.19 117 LYS A C 1
ATOM 968 O O . LYS A 1 117 ? -26.384 -11.192 15.928 1.00 94.19 117 LYS A O 1
ATOM 973 N N . LYS A 1 118 ? -25.944 -11.948 13.853 1.00 96.38 118 LYS A N 1
ATOM 974 C CA . LYS A 1 118 ? -25.443 -13.271 14.255 1.00 96.38 118 LYS A CA 1
ATOM 975 C C . LYS A 1 118 ? -24.057 -13.211 14.893 1.00 96.38 118 LYS A C 1
ATOM 977 O O . LYS A 1 118 ? -23.723 -14.097 15.673 1.00 96.38 118 LYS A O 1
ATOM 982 N N . PHE A 1 119 ? -23.266 -12.184 14.586 1.00 95.75 119 PHE A N 1
ATOM 983 C CA . PHE A 1 119 ? -21.908 -12.026 15.106 1.00 95.75 119 PHE A CA 1
ATOM 984 C C . PHE A 1 119 ? -21.848 -10.930 16.160 1.00 95.75 119 PHE A C 1
ATOM 986 O O . PHE A 1 119 ? -22.557 -9.930 16.067 1.00 95.75 119 PHE A O 1
ATOM 993 N N . HIS A 1 120 ? -20.989 -11.093 17.163 1.00 96.56 120 HIS A N 1
ATOM 994 C CA . HIS A 1 120 ? -20.739 -10.035 18.138 1.00 96.56 120 HIS A CA 1
ATOM 995 C C . HIS A 1 120 ? -19.978 -8.867 17.470 1.00 96.56 120 HIS A C 1
ATOM 997 O O . HIS A 1 120 ? -18.995 -9.124 16.770 1.00 96.56 120 HIS A O 1
ATOM 1003 N N . PRO A 1 121 ? -20.355 -7.591 17.702 1.00 96.81 121 PRO A N 1
ATOM 1004 C CA . PRO A 1 121 ? -19.688 -6.420 17.105 1.00 96.81 121 PRO A CA 1
ATOM 1005 C C . PRO A 1 121 ? -18.189 -6.306 17.420 1.00 96.81 121 PRO A C 1
ATOM 1007 O O . PRO A 1 121 ? -17.451 -5.671 16.673 1.00 96.81 121 PRO A O 1
ATOM 1010 N N . ALA A 1 122 ? -17.715 -6.972 18.473 1.00 97.62 122 ALA A N 1
ATOM 1011 C CA . ALA A 1 122 ? -16.287 -7.084 18.780 1.00 97.62 122 ALA A CA 1
ATOM 1012 C C . ALA A 1 122 ? -15.460 -7.627 17.596 1.00 97.62 122 ALA A C 1
ATOM 1014 O O . ALA A 1 122 ? -14.359 -7.141 17.363 1.00 97.62 122 ALA A O 1
ATOM 1015 N N . ALA A 1 123 ? -15.987 -8.577 16.811 1.00 97.56 123 ALA A N 1
ATOM 1016 C CA . ALA A 1 123 ? -15.280 -9.096 15.634 1.00 97.56 123 ALA A CA 1
ATOM 1017 C C . ALA A 1 123 ? -15.035 -7.998 14.584 1.00 97.56 123 ALA A C 1
ATOM 1019 O O . ALA A 1 123 ? -13.948 -7.893 14.021 1.00 97.56 123 ALA A O 1
ATOM 1020 N N . SER A 1 124 ? -16.034 -7.138 14.384 1.00 97.88 124 SER A N 1
ATOM 1021 C CA . SER A 1 124 ? -15.941 -5.969 13.512 1.00 97.88 124 SER A CA 1
ATOM 1022 C C . SER A 1 124 ? -14.932 -4.941 14.044 1.00 97.88 124 SER A C 1
ATOM 1024 O O . SER A 1 124 ? -14.074 -4.481 13.294 1.00 97.88 124 SER A O 1
ATOM 1026 N N . ALA A 1 125 ? -14.956 -4.652 15.350 1.00 98.19 125 ALA A N 1
ATOM 1027 C CA . ALA A 1 125 ? -13.998 -3.754 16.002 1.00 98.19 125 ALA A CA 1
ATOM 1028 C C . ALA A 1 125 ? -12.538 -4.228 15.868 1.00 98.19 125 ALA A C 1
ATOM 1030 O O . ALA A 1 125 ? -11.643 -3.420 15.615 1.00 98.19 125 ALA A O 1
ATOM 1031 N N . ILE A 1 126 ? -12.297 -5.537 16.009 1.00 98.12 126 ILE A N 1
ATOM 1032 C CA . ILE A 1 126 ? -10.970 -6.143 15.832 1.00 98.12 126 ILE A CA 1
ATOM 1033 C C . ILE A 1 126 ? -10.499 -5.975 14.386 1.00 98.12 126 ILE A C 1
ATOM 1035 O O . ILE A 1 126 ? -9.374 -5.529 14.168 1.00 98.12 126 ILE A O 1
ATOM 1039 N N . LEU A 1 127 ? -11.355 -6.288 13.407 1.00 98.06 127 LEU A N 1
ATOM 1040 C CA . LEU A 1 127 ? -10.995 -6.207 11.991 1.00 98.06 127 LEU A CA 1
ATOM 1041 C C . LEU A 1 127 ? -10.777 -4.759 11.527 1.00 98.06 127 LEU A C 1
ATOM 1043 O O . LEU A 1 127 ? -9.809 -4.483 10.820 1.00 98.06 127 LEU A O 1
ATOM 1047 N N . MET A 1 128 ? -11.609 -3.823 11.994 1.00 98.38 128 MET A N 1
ATOM 1048 C CA . MET A 1 128 ? -11.418 -2.382 11.796 1.00 98.38 128 MET A CA 1
ATOM 1049 C C . MET A 1 128 ? -10.058 -1.930 12.338 1.00 98.38 128 MET A C 1
ATOM 1051 O O . MET A 1 128 ? -9.304 -1.255 11.643 1.00 98.38 128 MET A O 1
ATOM 1055 N N . GLY A 1 129 ? -9.723 -2.308 13.574 1.00 98.00 129 GLY A N 1
ATOM 1056 C CA . GLY A 1 129 ? -8.460 -1.906 14.182 1.00 98.00 129 GLY A CA 1
ATOM 1057 C C . GLY A 1 129 ? -7.238 -2.542 13.517 1.00 98.00 129 GLY A C 1
ATOM 1058 O O . GLY A 1 129 ? -6.234 -1.861 13.340 1.00 98.00 129 GLY A O 1
ATOM 1059 N N . ALA A 1 130 ? -7.324 -3.804 13.086 1.00 97.50 130 ALA A N 1
ATOM 1060 C CA . ALA A 1 130 ? -6.268 -4.438 12.294 1.00 97.50 130 ALA A CA 1
ATOM 1061 C C . ALA A 1 130 ? -6.054 -3.714 10.953 1.00 97.50 130 ALA A C 1
ATOM 1063 O O . ALA A 1 130 ? -4.921 -3.430 10.580 1.00 97.50 130 ALA A O 1
ATOM 1064 N N . SER A 1 131 ? -7.140 -3.344 10.272 1.00 98.00 131 SER A N 1
ATOM 1065 C CA . SER A 1 131 ? -7.086 -2.611 9.000 1.00 98.00 131 SER A CA 1
ATOM 1066 C C . SER A 1 131 ? -6.486 -1.211 9.166 1.00 98.00 131 SER A C 1
ATOM 1068 O O . SER A 1 131 ? -5.664 -0.789 8.357 1.00 98.00 131 SER A O 1
ATOM 1070 N N . LEU A 1 132 ? -6.851 -0.500 10.240 1.00 98.38 132 LEU A N 1
ATOM 1071 C CA . LEU A 1 132 ? -6.247 0.786 10.596 1.00 98.38 132 LEU A CA 1
ATOM 1072 C C . LEU A 1 132 ? -4.750 0.646 10.902 1.00 98.38 132 LEU A C 1
ATOM 1074 O O . LEU A 1 132 ? -3.965 1.482 10.469 1.00 98.38 132 LEU A O 1
ATOM 1078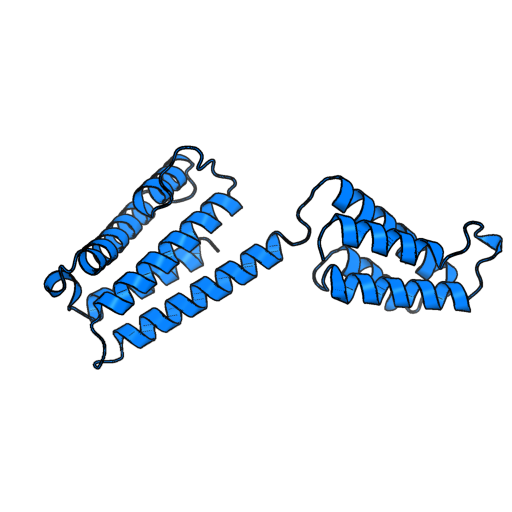 N N . GLU A 1 133 ? -4.349 -0.392 11.637 1.00 97.94 133 GLU A N 1
ATOM 1079 C CA . GLU A 1 133 ? -2.942 -0.635 11.960 1.00 97.94 133 GLU A CA 1
ATOM 1080 C C . GLU A 1 133 ? -2.099 -0.860 10.700 1.00 97.94 133 GLU A C 1
ATOM 1082 O O . GLU A 1 133 ? -1.055 -0.227 10.553 1.00 97.94 133 GLU A O 1
ATOM 1087 N N . GLU A 1 134 ? -2.563 -1.712 9.783 1.00 97.00 134 GLU A N 1
ATOM 1088 C CA . GLU A 1 134 ? -1.878 -1.947 8.509 1.00 97.00 134 GLU A CA 1
ATOM 1089 C C . GLU A 1 134 ? -1.823 -0.674 7.663 1.00 97.00 134 GLU A C 1
ATOM 1091 O O . GLU A 1 134 ? -0.758 -0.308 7.178 1.00 97.00 134 GLU A O 1
ATOM 1096 N N . TYR A 1 135 ? -2.918 0.083 7.575 1.00 97.31 135 TYR A N 1
ATOM 1097 C CA . TYR A 1 135 ? -2.908 1.356 6.856 1.00 97.31 135 TYR A CA 1
ATOM 1098 C C . TYR A 1 135 ? -1.908 2.365 7.430 1.00 97.31 135 TYR A C 1
ATOM 1100 O O . TYR A 1 135 ? -1.228 3.052 6.675 1.00 97.31 135 TYR A O 1
ATOM 1108 N N . LEU A 1 136 ? -1.779 2.456 8.757 1.00 97.69 136 LEU A N 1
ATOM 1109 C CA . LEU A 1 136 ? -0.796 3.343 9.381 1.00 97.69 136 LEU A CA 1
ATOM 1110 C C . LEU A 1 136 ? 0.644 2.909 9.074 1.00 97.69 136 LEU A C 1
ATOM 1112 O O . LEU A 1 136 ? 1.497 3.773 8.883 1.00 97.69 136 LEU A O 1
ATOM 1116 N N . LYS A 1 137 ? 0.921 1.600 8.991 1.00 95.75 137 LYS A N 1
ATOM 1117 C CA . LYS A 1 137 ? 2.231 1.088 8.548 1.00 95.75 137 LYS A CA 1
ATOM 1118 C C . LYS A 1 137 ? 2.514 1.501 7.103 1.00 95.75 137 LYS A C 1
ATOM 1120 O O . LYS A 1 137 ? 3.589 2.026 6.834 1.00 95.75 137 LYS A O 1
ATOM 1125 N N . GLU A 1 138 ? 1.534 1.352 6.214 1.00 93.94 138 GLU A N 1
ATOM 1126 C CA . GLU A 1 138 ? 1.661 1.765 4.811 1.00 93.94 138 GLU A CA 1
ATOM 1127 C C . GLU A 1 138 ? 1.830 3.273 4.647 1.00 93.94 138 GLU A C 1
ATOM 1129 O O . GLU A 1 138 ? 2.635 3.724 3.835 1.00 93.94 138 GLU A O 1
ATOM 1134 N N . LEU A 1 139 ? 1.101 4.070 5.429 1.00 94.88 139 LEU A N 1
ATOM 1135 C CA . LEU A 1 139 ? 1.243 5.522 5.427 1.00 94.88 139 LEU A CA 1
ATOM 1136 C C . LEU A 1 139 ? 2.644 5.935 5.896 1.00 94.88 139 LEU A C 1
ATOM 1138 O O . LEU A 1 139 ? 3.277 6.775 5.263 1.00 94.88 139 LEU A O 1
ATOM 1142 N N . ALA A 1 140 ? 3.152 5.319 6.966 1.00 95.25 140 ALA A N 1
ATOM 1143 C CA . ALA A 1 140 ? 4.519 5.541 7.426 1.00 95.25 140 ALA A CA 1
ATOM 1144 C C . ALA A 1 140 ? 5.558 5.153 6.361 1.00 95.25 140 ALA A C 1
ATOM 1146 O O . ALA A 1 140 ? 6.498 5.910 6.135 1.00 95.25 140 ALA A O 1
ATOM 1147 N N . GLU A 1 141 ? 5.387 4.012 5.686 1.00 91.50 141 GLU A N 1
ATOM 1148 C CA . GLU A 1 141 ? 6.284 3.562 4.615 1.00 91.50 141 GLU A CA 1
ATOM 1149 C C . GLU A 1 141 ? 6.274 4.538 3.424 1.00 91.50 141 GLU A C 1
ATOM 1151 O O . GLU A 1 141 ? 7.335 4.985 2.979 1.00 91.50 141 GLU A O 1
ATOM 1156 N N . LYS A 1 142 ? 5.082 4.941 2.962 1.00 88.81 142 LYS A N 1
ATOM 1157 C CA . LYS A 1 142 ? 4.881 5.915 1.873 1.00 88.81 142 LYS A CA 1
ATOM 1158 C C . LYS A 1 142 ? 5.562 7.253 2.162 1.00 88.81 142 LYS A C 1
ATOM 1160 O O . LYS A 1 142 ? 6.254 7.788 1.296 1.00 88.81 142 LYS A O 1
ATOM 1165 N N . GLU A 1 143 ? 5.405 7.759 3.382 1.00 92.75 143 GLU A N 1
ATOM 1166 C CA . GLU A 1 143 ? 5.994 9.026 3.833 1.00 92.75 143 GLU A CA 1
ATOM 1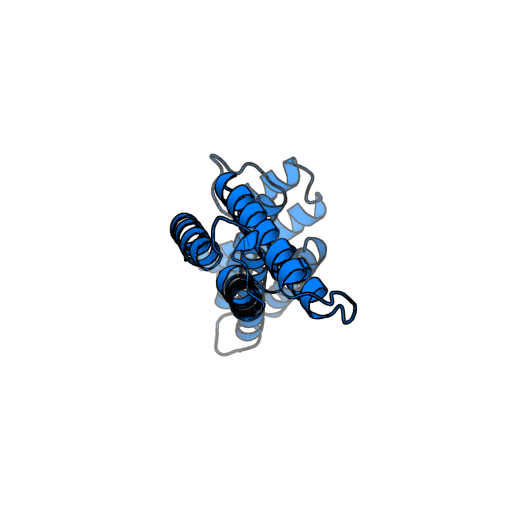167 C C . GLU A 1 143 ? 7.439 8.872 4.344 1.00 92.75 143 GLU A C 1
ATOM 1169 O O . GLU A 1 143 ? 8.046 9.834 4.811 1.00 92.75 143 GLU A O 1
ATOM 1174 N N . LYS A 1 144 ? 8.027 7.671 4.224 1.00 92.62 144 LYS A N 1
ATOM 1175 C CA . LYS A 1 144 ? 9.412 7.352 4.617 1.00 92.62 144 LYS A CA 1
ATOM 1176 C C . LYS A 1 144 ? 9.720 7.653 6.088 1.00 92.62 144 LYS A C 1
ATOM 1178 O O . LYS A 1 144 ? 10.832 8.051 6.438 1.00 92.62 144 LYS A O 1
ATOM 1183 N N . VAL A 1 145 ? 8.741 7.432 6.957 1.00 95.50 145 VAL A N 1
ATOM 1184 C CA . VAL A 1 145 ? 8.883 7.553 8.408 1.00 95.50 145 VAL A CA 1
ATOM 1185 C C . VAL A 1 145 ? 9.759 6.425 8.935 1.00 95.50 145 VAL A C 1
ATOM 1187 O O . VAL A 1 145 ? 9.500 5.248 8.685 1.00 95.50 145 VAL A O 1
ATOM 1190 N N . ASN A 1 146 ? 10.770 6.770 9.732 1.00 93.56 146 ASN A N 1
ATOM 1191 C CA . ASN A 1 146 ? 11.575 5.763 10.410 1.00 93.56 146 ASN A CA 1
ATOM 1192 C C . ASN A 1 146 ? 10.795 5.147 11.591 1.00 93.56 146 ASN A C 1
ATOM 1194 O O . ASN A 1 146 ? 10.502 5.836 12.574 1.00 93.56 146 ASN A O 1
ATOM 1198 N N . LEU A 1 147 ? 10.490 3.848 11.490 1.00 93.75 147 LEU A N 1
ATOM 1199 C CA . LEU A 1 147 ? 9.815 3.048 12.520 1.00 93.75 147 LEU A CA 1
ATOM 1200 C C . LEU A 1 147 ? 10.769 2.155 13.343 1.00 93.75 147 LEU A C 1
ATOM 1202 O O . LEU A 1 147 ? 10.312 1.331 14.140 1.00 93.75 147 LEU A O 1
ATOM 1206 N N . ASP A 1 148 ? 12.086 2.306 13.194 1.00 92.88 148 ASP A N 1
ATOM 1207 C CA . ASP A 1 148 ? 13.079 1.500 13.905 1.00 92.88 148 ASP A CA 1
ATOM 1208 C C . ASP A 1 148 ? 12.945 1.635 15.427 1.00 92.88 148 ASP A C 1
ATOM 1210 O O . ASP A 1 148 ? 12.872 2.726 15.994 1.00 92.88 148 ASP A O 1
ATOM 1214 N N . GLY A 1 149 ? 12.925 0.491 16.115 1.00 91.44 149 GLY A N 1
ATOM 1215 C CA . GLY A 1 149 ? 12.795 0.434 17.573 1.00 91.44 149 GLY A CA 1
ATOM 1216 C C . GLY A 1 149 ? 11.398 0.774 18.106 1.00 91.44 149 GLY A C 1
ATOM 1217 O O . GLY A 1 149 ? 11.200 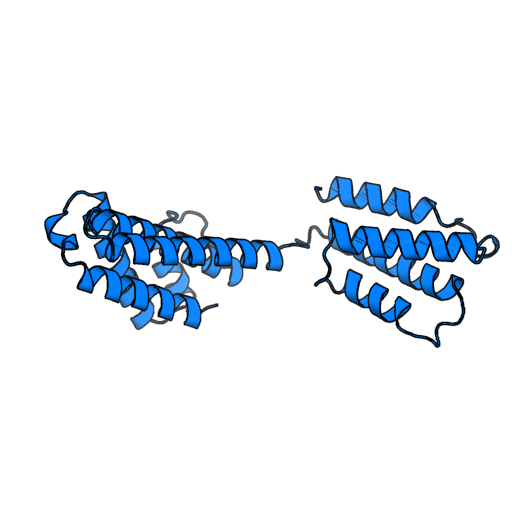0.784 19.324 1.00 91.44 149 GLY A O 1
ATOM 1218 N N . ILE A 1 150 ? 10.417 1.012 17.231 1.00 92.94 150 ILE A N 1
ATOM 1219 C CA . ILE A 1 150 ? 9.030 1.293 17.604 1.00 92.94 150 ILE A CA 1
ATOM 1220 C C . ILE A 1 150 ? 8.209 -0.002 17.558 1.00 92.94 150 ILE A C 1
ATOM 1222 O O . ILE A 1 150 ? 8.379 -0.863 16.697 1.00 92.94 150 ILE A O 1
ATOM 1226 N N . LYS A 1 151 ? 7.292 -0.168 18.518 1.00 93.88 151 LYS A N 1
ATOM 1227 C CA . LYS A 1 151 ? 6.342 -1.289 18.496 1.00 93.88 151 LYS A CA 1
ATOM 1228 C C . LYS A 1 151 ? 5.356 -1.099 17.346 1.00 93.88 151 LYS A C 1
ATOM 1230 O O . LYS A 1 151 ? 4.641 -0.101 17.320 1.00 93.88 151 LYS A O 1
ATOM 1235 N N . MET A 1 152 ? 5.256 -2.097 16.473 1.00 94.94 152 MET A N 1
ATOM 1236 C CA . MET A 1 152 ? 4.407 -2.092 15.277 1.00 94.94 152 MET A CA 1
ATOM 1237 C C . MET A 1 152 ? 2.913 -2.252 15.610 1.00 94.94 152 MET A C 1
ATOM 1239 O O . MET A 1 152 ? 2.307 -3.265 15.287 1.00 94.94 152 MET A O 1
ATOM 1243 N N . THR A 1 153 ? 2.346 -1.262 16.302 1.00 96.25 153 THR A N 1
ATOM 1244 C CA . THR A 1 153 ? 0.941 -1.197 16.743 1.00 96.25 153 THR A CA 1
ATOM 1245 C C . THR A 1 153 ? 0.373 0.209 16.525 1.00 96.25 153 THR A C 1
ATOM 1247 O O . THR A 1 153 ? 1.141 1.150 16.319 1.00 96.25 153 THR A O 1
ATOM 1250 N N . ILE A 1 154 ? -0.952 0.373 16.591 1.00 97.56 154 ILE A N 1
ATOM 1251 C CA . ILE A 1 154 ? -1.639 1.648 16.291 1.00 97.56 154 ILE A CA 1
ATOM 1252 C C . ILE A 1 154 ? -1.061 2.841 17.078 1.00 97.56 154 ILE A C 1
ATOM 1254 O O . ILE A 1 154 ? -0.684 3.847 16.474 1.00 97.56 154 ILE A O 1
ATOM 1258 N N . ASP A 1 155 ? -0.959 2.753 18.410 1.00 97.31 155 ASP A N 1
ATOM 1259 C CA . ASP A 1 155 ? -0.593 3.922 19.231 1.00 97.31 155 ASP A CA 1
ATOM 1260 C C . ASP A 1 155 ? 0.846 4.414 18.986 1.00 97.31 155 ASP A C 1
ATOM 1262 O O . ASP A 1 155 ? 1.040 5.617 18.806 1.00 97.31 155 ASP A O 1
ATOM 1266 N N . PRO A 1 156 ? 1.884 3.552 18.976 1.00 97.44 156 PRO A N 1
ATOM 1267 C CA . PRO A 1 156 ? 3.250 4.007 18.735 1.00 97.44 156 PRO A CA 1
ATOM 1268 C C . PRO A 1 156 ? 3.458 4.522 17.307 1.00 97.44 156 PRO A C 1
ATOM 1270 O O . PRO A 1 156 ? 4.118 5.544 17.133 1.00 97.44 156 PRO A O 1
ATOM 1273 N N . ILE A 1 157 ? 2.860 3.868 16.304 1.00 98.06 157 ILE A N 1
ATOM 1274 C CA . ILE A 1 157 ? 2.970 4.304 14.906 1.00 98.06 157 ILE A CA 1
ATOM 1275 C C . ILE A 1 157 ? 2.277 5.657 14.714 1.00 98.06 157 ILE A C 1
ATOM 1277 O O . ILE A 1 157 ? 2.881 6.581 14.179 1.00 98.06 157 ILE A O 1
ATOM 1281 N N . SER A 1 158 ? 1.040 5.816 15.189 1.00 98.00 158 SER A N 1
ATOM 1282 C CA . SER A 1 158 ? 0.297 7.075 15.028 1.00 98.00 158 SER A CA 1
ATOM 1283 C C . SER A 1 158 ? 0.971 8.259 15.721 1.00 98.00 158 SER A C 1
ATOM 1285 O O . SER A 1 158 ? 1.007 9.353 15.160 1.00 98.00 158 SER A O 1
ATOM 1287 N N . LYS A 1 159 ? 1.575 8.047 16.899 1.00 98.12 159 LYS A N 1
ATOM 1288 C CA . LYS A 1 159 ? 2.410 9.064 17.558 1.00 98.12 159 LYS A CA 1
ATOM 1289 C C . LYS A 1 159 ? 3.612 9.447 16.709 1.00 98.12 159 LYS A C 1
ATOM 1291 O O . LYS A 1 159 ? 3.866 10.634 16.553 1.00 98.12 159 LYS A O 1
ATOM 1296 N N . LYS A 1 160 ? 4.309 8.466 16.135 1.00 98.00 160 LYS A N 1
ATOM 1297 C CA . LYS A 1 160 ? 5.479 8.727 15.299 1.00 98.00 160 LYS A CA 1
ATOM 1298 C C . LYS A 1 160 ? 5.114 9.496 14.027 1.00 98.00 160 LYS A C 1
ATOM 1300 O O . LYS A 1 160 ? 5.747 10.494 13.721 1.00 98.00 160 LYS A O 1
ATOM 1305 N N . ILE A 1 161 ? 4.050 9.092 13.336 1.00 97.50 161 ILE A N 1
ATOM 1306 C CA . ILE A 1 161 ? 3.538 9.792 12.145 1.00 97.50 161 ILE A CA 1
ATOM 1307 C C . ILE A 1 161 ? 3.085 11.224 12.495 1.00 97.50 161 ILE A C 1
ATOM 1309 O O . ILE A 1 161 ? 3.265 12.144 11.702 1.00 97.50 161 ILE A O 1
ATOM 1313 N N . TYR A 1 162 ? 2.522 11.436 13.688 1.00 98.25 162 TYR A N 1
ATOM 1314 C CA . TYR A 1 162 ? 2.185 12.774 14.184 1.00 98.25 162 TYR A CA 1
ATOM 1315 C C . TYR A 1 162 ? 3.426 13.626 14.496 1.00 98.25 162 TYR A C 1
ATOM 1317 O O . TYR A 1 162 ? 3.435 14.814 14.190 1.00 98.25 162 TYR A O 1
ATOM 1325 N N . GLU A 1 163 ? 4.465 13.044 15.103 1.00 97.62 163 GLU A N 1
ATOM 1326 C CA . GLU A 1 163 ? 5.735 13.730 15.389 1.00 97.62 163 GLU A CA 1
ATOM 1327 C C . GLU A 1 163 ? 6.447 14.197 14.113 1.00 97.62 163 GLU A C 1
ATOM 1329 O O . GLU A 1 163 ? 7.070 15.253 14.126 1.00 97.62 163 GLU A O 1
ATOM 1334 N N . GLU A 1 164 ? 6.310 13.446 13.018 1.00 97.19 164 GLU A N 1
ATOM 1335 C CA . GLU A 1 164 ? 6.787 13.821 11.677 1.00 97.19 164 GLU A CA 1
ATOM 1336 C C . GLU A 1 164 ? 5.803 14.748 10.924 1.00 97.19 164 GLU A C 1
ATOM 1338 O O . GLU A 1 164 ? 5.956 14.981 9.729 1.00 97.19 164 GLU A O 1
ATOM 1343 N N . GLU A 1 165 ? 4.770 15.265 11.601 1.00 97.31 165 GLU A N 1
ATOM 1344 C CA . GLU A 1 165 ? 3.777 16.222 11.079 1.00 97.31 165 GLU A CA 1
ATOM 1345 C C . GLU A 1 165 ? 2.935 15.736 9.879 1.00 97.31 165 GLU A C 1
ATOM 1347 O O . GLU A 1 165 ? 2.263 16.532 9.221 1.00 97.31 165 GLU A O 1
ATOM 1352 N N . ILE A 1 166 ? 2.891 14.425 9.618 1.00 97.75 166 ILE A N 1
ATOM 1353 C CA . ILE A 1 166 ? 2.099 13.835 8.521 1.00 97.75 166 ILE A CA 1
ATOM 1354 C C . ILE A 1 166 ? 0.601 13.889 8.838 1.00 97.75 166 ILE A C 1
ATOM 1356 O O . ILE A 1 166 ? -0.225 14.204 7.980 1.00 97.75 166 ILE A O 1
ATOM 1360 N N . ILE A 1 167 ? 0.231 13.596 10.087 1.00 98.31 167 ILE A N 1
ATOM 1361 C CA . ILE A 1 167 ? -1.147 13.720 10.576 1.00 98.31 167 ILE A CA 1
ATOM 1362 C C . ILE A 1 167 ? -1.258 14.872 11.566 1.00 98.31 167 ILE A C 1
ATOM 1364 O O . ILE A 1 167 ? -0.299 15.218 12.253 1.00 98.31 167 ILE A O 1
ATOM 1368 N N . ASN A 1 168 ? -2.448 15.460 11.686 1.00 98.19 168 ASN A N 1
ATOM 1369 C CA . ASN A 1 168 ? -2.650 16.544 12.637 1.00 98.19 168 ASN A CA 1
ATOM 1370 C C . ASN A 1 168 ? -3.088 16.021 14.019 1.00 98.19 168 ASN A C 1
ATOM 1372 O O . ASN A 1 168 ? -3.405 14.848 14.226 1.00 98.19 168 ASN A O 1
ATOM 1376 N N . LYS A 1 169 ? -3.141 16.925 15.002 1.00 98.12 169 LYS A N 1
ATOM 1377 C CA . LYS A 1 169 ? -3.501 16.589 16.388 1.00 98.12 169 LYS A CA 1
ATOM 1378 C C . LYS A 1 169 ? -4.919 16.024 16.538 1.00 98.12 169 LYS A C 1
ATOM 1380 O O . LYS A 1 169 ? -5.171 15.286 17.489 1.00 98.12 169 LYS A O 1
ATOM 1385 N N . GLN A 1 170 ? -5.854 16.418 15.675 1.00 98.25 170 GLN A N 1
ATOM 1386 C CA . GLN A 1 170 ? -7.213 15.881 15.694 1.00 98.25 170 GLN A CA 1
ATOM 1387 C C . GLN A 1 170 ? -7.221 14.442 15.174 1.00 98.25 170 GLN A C 1
ATOM 1389 O O . GLN A 1 170 ? -7.765 13.579 15.854 1.00 98.25 170 GLN A O 1
ATOM 1394 N N . ASP A 1 171 ? -6.519 14.168 14.071 1.00 98.38 171 ASP A N 1
ATOM 1395 C CA . ASP A 1 171 ? -6.383 12.809 13.535 1.00 98.38 171 ASP A CA 1
ATOM 1396 C C . ASP A 1 171 ? -5.791 11.856 14.586 1.00 98.38 171 ASP A C 1
ATOM 1398 O O . ASP A 1 171 ? -6.325 10.774 14.814 1.00 98.38 171 ASP A O 1
ATOM 1402 N N . LEU A 1 172 ? -4.745 12.281 15.309 1.00 98.56 172 LEU A N 1
ATOM 1403 C CA . LEU A 1 172 ? -4.153 11.479 16.388 1.00 98.56 172 LEU A CA 1
ATOM 1404 C C . LEU A 1 172 ? -5.177 11.120 17.481 1.00 98.56 172 LEU A C 1
ATOM 1406 O O . LEU A 1 172 ? -5.177 9.997 17.992 1.00 98.56 172 LEU A O 1
ATOM 1410 N N . LYS A 1 173 ? -6.056 12.058 17.856 1.00 98.56 173 LYS A N 1
ATOM 1411 C CA . LYS A 1 173 ? -7.103 11.809 18.862 1.00 98.56 173 LYS A CA 1
ATOM 1412 C C . LYS A 1 173 ? -8.144 10.818 18.358 1.00 98.56 173 LYS A C 1
ATOM 1414 O O . LYS A 1 173 ? -8.550 9.945 19.124 1.00 98.56 173 LYS A O 1
ATOM 1419 N N . ASP A 1 174 ? -8.552 10.951 17.102 1.00 98.50 174 ASP A N 1
ATOM 1420 C CA . ASP A 1 174 ? -9.533 10.062 16.486 1.00 98.50 174 ASP A CA 1
ATOM 1421 C C . ASP A 1 174 ? -8.961 8.637 16.387 1.00 98.50 174 ASP A C 1
ATOM 1423 O O . ASP A 1 174 ? -9.585 7.691 16.870 1.00 98.50 174 ASP A O 1
ATOM 1427 N N . ILE A 1 175 ? -7.709 8.498 15.930 1.00 98.69 175 ILE A N 1
ATOM 1428 C CA . ILE A 1 175 ? -6.974 7.222 15.907 1.00 98.69 175 ILE A CA 1
ATOM 1429 C C . ILE A 1 175 ? -6.878 6.606 17.304 1.00 98.69 175 ILE A C 1
ATOM 1431 O O . ILE A 1 175 ? -7.167 5.423 17.473 1.00 98.69 175 ILE A O 1
ATOM 1435 N N . THR A 1 176 ? -6.529 7.400 18.321 1.00 98.38 176 THR A N 1
ATOM 1436 C CA . THR A 1 176 ? -6.453 6.920 19.713 1.00 98.38 176 THR A CA 1
ATOM 1437 C C . THR A 1 176 ? -7.815 6.407 20.197 1.00 98.38 176 THR A C 1
ATOM 1439 O O . THR A 1 176 ? -7.899 5.402 20.904 1.00 98.38 176 THR A O 1
ATOM 1442 N N . SER A 1 177 ? -8.905 7.069 19.800 1.00 98.31 177 SER A N 1
ATOM 1443 C CA . SER A 1 177 ? -10.263 6.629 20.130 1.00 98.31 177 SER A CA 1
ATOM 1444 C C . SER A 1 177 ? -10.602 5.280 19.485 1.00 98.31 177 SER A C 1
ATOM 1446 O O . SER A 1 177 ? -11.110 4.381 20.162 1.00 98.31 177 SER A O 1
ATOM 1448 N N . TRP A 1 178 ? -10.275 5.099 18.202 1.00 98.56 178 TRP A N 1
ATOM 1449 C CA . TRP A 1 178 ? -10.490 3.839 17.482 1.00 98.56 178 TRP A CA 1
ATOM 1450 C C . TRP A 1 178 ? -9.606 2.703 18.010 1.00 98.56 178 TRP A C 1
ATOM 1452 O O . TRP A 1 178 ? -10.076 1.570 18.141 1.00 98.56 178 TRP A O 1
ATOM 1462 N N . ALA A 1 179 ? -8.361 3.006 18.388 1.00 98.06 179 ALA A N 1
ATOM 1463 C CA . ALA A 1 179 ? -7.461 2.066 19.051 1.00 98.06 179 ALA A CA 1
ATOM 1464 C C . ALA A 1 179 ? -8.050 1.568 20.377 1.00 98.06 179 ALA A C 1
ATOM 1466 O O . ALA A 1 179 ? -8.021 0.369 20.654 1.00 98.06 179 ALA A O 1
ATOM 1467 N N . GLY A 1 180 ? -8.664 2.467 21.155 1.00 97.94 180 GLY A N 1
ATOM 1468 C CA . GLY A 1 180 ? -9.400 2.117 22.369 1.00 97.94 180 GLY A CA 1
ATOM 1469 C C . GLY A 1 180 ? -10.502 1.090 22.106 1.00 97.94 180 GLY A C 1
ATOM 1470 O O . GLY A 1 180 ? -10.526 0.045 22.748 1.00 97.94 180 GLY A O 1
ATOM 1471 N N . ILE A 1 181 ? -11.354 1.326 21.101 1.00 97.88 181 ILE A N 1
ATOM 1472 C 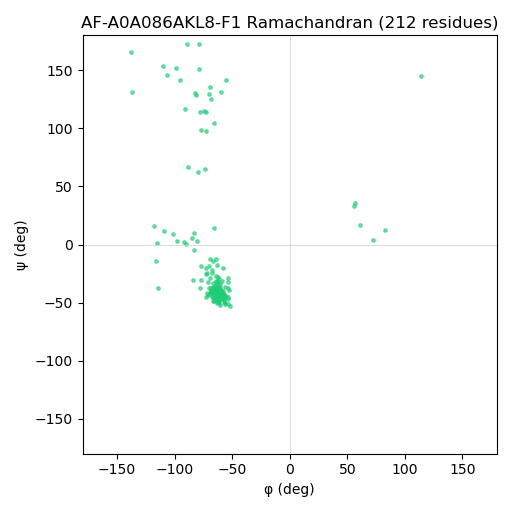CA . ILE A 1 181 ? -12.423 0.388 20.706 1.00 97.88 181 ILE A CA 1
ATOM 1473 C C . ILE A 1 181 ? -11.854 -0.997 20.362 1.00 97.88 181 ILE A C 1
ATOM 1475 O O . ILE A 1 181 ? -12.375 -2.018 20.817 1.00 97.88 181 ILE A O 1
ATOM 1479 N N . ARG A 1 182 ? -10.770 -1.049 19.579 1.00 97.50 182 ARG A N 1
ATOM 1480 C CA . ARG A 1 182 ? -10.093 -2.309 19.249 1.00 97.50 182 ARG A CA 1
ATOM 1481 C C . ARG A 1 182 ? -9.552 -2.998 20.500 1.00 97.50 182 ARG A C 1
ATOM 1483 O O . ARG A 1 182 ? -9.706 -4.210 20.626 1.00 97.50 182 ARG A O 1
ATOM 1490 N N . ASN A 1 183 ? -8.932 -2.252 21.412 1.00 97.56 183 ASN A N 1
ATOM 1491 C CA . ASN A 1 183 ? -8.338 -2.806 22.626 1.00 97.56 183 ASN A CA 1
ATOM 1492 C C . ASN A 1 183 ? -9.399 -3.449 23.524 1.00 97.56 183 ASN A C 1
ATOM 1494 O O . ASN A 1 183 ? -9.224 -4.609 23.902 1.00 97.56 183 ASN A O 1
ATOM 1498 N N . GLU A 1 184 ? -10.521 -2.767 23.772 1.00 98.19 184 GLU A N 1
ATOM 1499 C CA . GLU A 1 184 ? -11.656 -3.331 24.517 1.00 98.19 184 GLU A CA 1
ATOM 1500 C C . GLU A 1 184 ? -12.126 -4.660 23.902 1.00 98.19 184 GLU A C 1
ATOM 1502 O O . GLU A 1 184 ? -12.281 -5.665 24.601 1.00 98.19 184 GLU A O 1
ATOM 1507 N N . ALA A 1 185 ? -12.259 -4.707 22.571 1.00 97.25 185 ALA A N 1
ATOM 1508 C CA . ALA A 1 185 ? -12.655 -5.919 21.861 1.00 97.25 185 ALA A CA 1
ATOM 1509 C C . ALA A 1 185 ? -11.630 -7.061 22.005 1.00 97.25 185 ALA A C 1
ATOM 1511 O O . ALA A 1 185 ? -12.021 -8.202 22.252 1.00 97.25 185 ALA A O 1
ATOM 1512 N N . THR A 1 186 ? -10.326 -6.778 21.888 1.00 96.12 186 THR A N 1
ATOM 1513 C CA . THR A 1 186 ? -9.264 -7.797 22.017 1.00 96.12 186 THR A CA 1
ATOM 1514 C C . THR A 1 186 ? -9.043 -8.284 23.448 1.00 96.12 186 THR A C 1
ATOM 1516 O O . THR A 1 186 ? -8.581 -9.405 23.642 1.00 96.12 186 THR A O 1
ATOM 1519 N N . HIS A 1 187 ? -9.378 -7.467 24.449 1.00 96.12 187 HIS A N 1
ATOM 1520 C CA . HIS A 1 187 ? -9.256 -7.819 25.864 1.00 96.12 187 HIS A CA 1
ATOM 1521 C C . HIS A 1 187 ? -10.516 -8.484 26.437 1.00 96.12 187 HIS A C 1
ATOM 1523 O O . HIS A 1 187 ? -10.516 -8.882 27.599 1.00 96.12 187 HIS A O 1
ATOM 1529 N N . GLY A 1 188 ? -11.559 -8.673 25.621 1.00 94.94 188 GLY A N 1
ATOM 1530 C CA . GLY A 1 188 ? -12.780 -9.374 26.022 1.00 94.94 188 GLY A CA 1
ATOM 1531 C C . GLY A 1 188 ? -13.789 -8.508 26.776 1.00 94.94 188 GLY A C 1
ATOM 1532 O O . GLY A 1 188 ? -14.755 -9.041 27.320 1.00 94.94 188 GLY A O 1
ATOM 1533 N N . ASN A 1 189 ? -13.612 -7.184 26.780 1.00 97.00 189 ASN A N 1
ATOM 1534 C CA . ASN A 1 189 ? -14.526 -6.230 27.409 1.00 97.00 189 ASN A CA 1
ATOM 1535 C C . ASN A 1 189 ? -15.734 -5.979 26.493 1.00 97.00 189 ASN A C 1
ATOM 1537 O O . ASN A 1 189 ? -15.957 -4.889 25.971 1.00 97.00 189 ASN A O 1
ATOM 1541 N N . PHE A 1 190 ? -16.500 -7.037 26.231 1.00 95.56 190 PHE A N 1
ATOM 1542 C CA . PHE A 1 190 ? -17.534 -7.052 25.197 1.00 95.56 190 PHE A CA 1
ATOM 1543 C C . PHE A 1 190 ? -18.686 -6.079 25.447 1.00 95.56 190 PHE A C 1
ATOM 1545 O O . PHE A 1 190 ? -19.268 -5.581 24.482 1.00 95.56 190 PHE A O 1
ATOM 1552 N N . ASP A 1 191 ? -18.965 -5.751 26.706 1.00 96.06 191 ASP A N 1
ATOM 1553 C CA . ASP A 1 191 ? -19.980 -4.761 27.069 1.00 96.06 191 ASP A CA 1
ATOM 1554 C C . ASP A 1 191 ? -19.626 -3.355 26.556 1.00 96.06 191 ASP A C 1
ATOM 1556 O O . ASP A 1 191 ? -20.506 -2.636 26.080 1.00 96.06 191 ASP A O 1
ATOM 1560 N N . GLU A 1 192 ? -18.338 -3.000 26.518 1.00 95.94 192 GLU A N 1
ATOM 1561 C CA . GLU A 1 192 ? -17.855 -1.695 26.037 1.00 95.94 192 GLU A CA 1
ATOM 1562 C C . GLU A 1 192 ? -17.956 -1.536 24.511 1.00 95.94 192 GLU A C 1
ATOM 1564 O O . GLU A 1 192 ? -17.985 -0.418 23.980 1.00 95.94 192 GLU A O 1
ATOM 1569 N N . VAL A 1 193 ? -18.045 -2.656 23.787 1.00 96.00 193 VAL A N 1
ATOM 1570 C CA . VAL A 1 193 ? -18.102 -2.711 22.315 1.00 96.00 193 VAL A CA 1
ATOM 1571 C C . VAL A 1 193 ? -19.399 -3.323 21.787 1.00 96.00 193 VAL A C 1
ATOM 1573 O O . VAL A 1 193 ? -19.482 -3.672 20.611 1.00 96.00 193 VAL A O 1
ATOM 1576 N N . ASN A 1 194 ? -20.428 -3.436 22.630 1.00 96.12 194 ASN A N 1
ATOM 1577 C CA . ASN A 1 194 ? -21.707 -4.050 22.264 1.00 96.12 194 ASN A CA 1
ATOM 1578 C C . ASN A 1 194 ? -22.603 -3.130 21.407 1.00 96.12 194 ASN A C 1
ATOM 1580 O O . ASN A 1 194 ? -23.510 -3.588 20.704 1.00 96.12 194 ASN A O 1
ATOM 1584 N N . ASP A 1 195 ? -22.338 -1.820 21.417 1.00 96.81 195 ASP A N 1
ATOM 1585 C CA . ASP A 1 195 ? -23.050 -0.853 20.580 1.00 96.81 195 ASP A CA 1
ATOM 1586 C C . ASP A 1 195 ? -22.564 -0.899 19.121 1.00 96.81 195 ASP A C 1
ATOM 1588 O O . ASP A 1 195 ? -21.585 -0.262 18.728 1.00 96.81 195 ASP A O 1
ATOM 1592 N N . ARG A 1 196 ? -23.318 -1.608 18.275 1.00 97.00 196 ARG A N 1
ATOM 1593 C CA . ARG A 1 196 ? -23.068 -1.701 16.825 1.00 97.00 196 ARG A CA 1
ATOM 1594 C C . ARG A 1 196 ? -23.023 -0.349 16.122 1.00 97.00 196 ARG A C 1
ATOM 1596 O O . ARG A 1 196 ? -22.244 -0.194 15.188 1.00 97.00 196 ARG A O 1
ATOM 1603 N N . LYS A 1 197 ? -23.847 0.624 16.530 1.00 97.19 197 LYS A N 1
ATOM 1604 C CA . LYS A 1 197 ? -23.856 1.947 15.885 1.00 97.19 197 LYS A CA 1
ATOM 1605 C C . LYS A 1 197 ? -22.556 2.680 16.176 1.00 97.19 197 LYS A C 1
ATOM 1607 O O . LYS A 1 197 ? -21.992 3.287 15.272 1.00 97.19 197 LYS A O 1
ATOM 1612 N N . ARG A 1 198 ? -22.052 2.574 17.409 1.00 97.19 198 ARG A N 1
ATOM 1613 C CA . ARG A 1 198 ? -20.734 3.100 17.779 1.00 97.19 198 ARG A CA 1
ATOM 1614 C C . ARG A 1 198 ? -19.627 2.480 16.923 1.00 97.19 198 ARG A C 1
ATOM 1616 O O . ARG A 1 198 ? -18.785 3.223 16.427 1.00 97.19 198 ARG A O 1
ATOM 1623 N N . ILE A 1 199 ? -19.656 1.162 16.698 1.00 97.81 199 ILE A N 1
ATOM 1624 C CA . ILE A 1 199 ? -18.673 0.479 15.838 1.00 97.81 199 ILE A CA 1
ATOM 1625 C C . ILE A 1 199 ? -18.781 0.932 14.376 1.00 97.81 199 ILE A C 1
ATOM 1627 O O . ILE A 1 199 ? -17.770 1.280 13.776 1.00 97.81 199 ILE A O 1
ATOM 1631 N N . LEU A 1 200 ? -19.988 1.006 13.811 1.00 98.00 200 LEU A N 1
ATOM 1632 C CA . LEU A 1 200 ? -20.196 1.485 12.438 1.00 98.00 200 LEU A CA 1
ATOM 1633 C C . LEU A 1 200 ? -19.727 2.935 12.247 1.00 98.00 200 LEU A C 1
ATOM 1635 O O . LEU A 1 200 ? -19.090 3.245 11.245 1.00 98.00 200 LEU A O 1
ATOM 1639 N N . ASN A 1 201 ? -19.980 3.811 13.223 1.00 98.19 201 ASN A N 1
ATOM 1640 C CA . ASN A 1 201 ? -19.485 5.188 13.194 1.00 98.19 201 ASN A CA 1
ATOM 1641 C C . ASN A 1 201 ? -17.951 5.246 13.251 1.00 98.19 201 ASN A C 1
ATOM 1643 O O . ASN A 1 201 ? -17.347 6.069 12.568 1.00 98.19 201 ASN A O 1
ATOM 1647 N N . ALA A 1 202 ? -17.319 4.377 14.048 1.00 98.06 202 ALA A N 1
ATOM 1648 C CA . ALA A 1 202 ? -15.864 4.273 14.102 1.00 98.06 202 ALA A CA 1
ATOM 1649 C C . ALA A 1 202 ? -15.286 3.788 12.764 1.00 98.06 202 ALA A C 1
ATOM 1651 O O . ALA A 1 202 ? -14.333 4.383 12.271 1.00 98.06 202 ALA A O 1
ATOM 1652 N N . ILE A 1 203 ? -15.910 2.786 12.135 1.00 98.25 203 ILE A N 1
ATOM 1653 C CA . ILE A 1 203 ? -15.527 2.299 10.804 1.00 98.25 203 ILE A CA 1
ATOM 1654 C C . ILE A 1 203 ? -15.611 3.412 9.760 1.00 98.25 203 ILE A C 1
ATOM 1656 O O . ILE A 1 203 ? -14.673 3.594 8.986 1.00 98.25 203 ILE A O 1
ATOM 1660 N N . GLU A 1 204 ? -16.697 4.187 9.746 1.00 97.81 204 GLU A N 1
ATOM 1661 C CA . GLU A 1 204 ? -16.819 5.307 8.810 1.00 97.81 204 GLU A CA 1
ATOM 1662 C C . GLU A 1 204 ? -15.760 6.384 9.079 1.00 97.81 204 GLU A C 1
ATOM 1664 O O . GLU A 1 204 ? -15.172 6.917 8.139 1.00 97.81 204 GLU A O 1
ATOM 1669 N N . GLY A 1 205 ? -15.456 6.653 10.352 1.00 98.12 205 GLY A N 1
ATOM 1670 C CA . GLY A 1 205 ? -14.358 7.535 10.747 1.00 98.12 205 GLY A CA 1
ATOM 1671 C C . GLY A 1 205 ? -13.009 7.076 10.189 1.00 98.12 205 GLY A C 1
ATOM 1672 O O . GLY A 1 205 ? -12.305 7.866 9.559 1.00 98.12 205 GLY A O 1
ATOM 1673 N N . VAL A 1 206 ? -12.689 5.788 10.337 1.00 98.19 206 VAL A N 1
ATOM 1674 C CA . VAL A 1 206 ? -11.470 5.182 9.782 1.00 98.19 206 VAL A CA 1
ATOM 1675 C C . VAL A 1 206 ? -11.451 5.291 8.254 1.00 98.19 206 VAL A C 1
ATOM 1677 O O . VAL A 1 206 ? -10.445 5.716 7.694 1.00 98.19 206 VAL A O 1
ATOM 1680 N N . ASN A 1 207 ? -12.560 5.003 7.566 1.00 96.25 207 ASN A N 1
ATOM 1681 C CA . ASN A 1 207 ? -12.653 5.141 6.106 1.00 96.25 207 ASN A CA 1
ATOM 1682 C C . ASN A 1 207 ? -12.451 6.590 5.636 1.00 96.25 207 ASN A C 1
ATOM 1684 O O . ASN A 1 207 ? -11.829 6.841 4.604 1.00 96.25 207 ASN A O 1
ATOM 1688 N N . LEU A 1 208 ? -13.003 7.571 6.356 1.00 97.25 208 LEU A N 1
ATOM 1689 C CA . LEU A 1 208 ? -12.791 8.991 6.064 1.00 97.25 208 LEU A CA 1
ATOM 1690 C C . LEU A 1 208 ? -11.329 9.394 6.273 1.00 97.25 208 LEU A C 1
ATOM 1692 O O . LEU A 1 208 ? -10.777 10.095 5.428 1.00 97.25 208 LEU A O 1
ATOM 1696 N N . PHE A 1 209 ? -10.696 8.913 7.343 1.00 97.75 209 PHE A N 1
ATOM 1697 C CA . PHE A 1 209 ? -9.272 9.123 7.589 1.00 97.75 209 PHE A CA 1
ATOM 1698 C C . PHE A 1 209 ? -8.407 8.512 6.480 1.00 97.75 209 PHE A C 1
ATOM 1700 O O . PHE A 1 209 ? -7.595 9.221 5.894 1.00 97.75 209 PHE A O 1
ATOM 1707 N N . MET A 1 210 ? -8.631 7.246 6.120 1.00 95.62 210 MET A N 1
ATOM 1708 C CA . MET A 1 210 ? -7.887 6.583 5.044 1.00 95.62 210 MET A CA 1
ATOM 1709 C C . MET A 1 210 ? -8.033 7.335 3.717 1.00 95.62 210 MET A C 1
ATOM 1711 O O . MET A 1 210 ? -7.049 7.587 3.036 1.00 95.62 210 MET A O 1
ATOM 1715 N N . ARG A 1 211 ? -9.246 7.786 3.368 1.00 92.88 211 ARG A N 1
ATOM 1716 C CA . ARG A 1 211 ? -9.479 8.584 2.149 1.00 92.88 211 ARG A CA 1
ATOM 1717 C C . ARG A 1 211 ? -8.775 9.939 2.160 1.00 92.88 211 ARG A C 1
ATOM 1719 O O . ARG A 1 211 ? -8.427 10.435 1.097 1.00 92.88 211 ARG A O 1
ATOM 1726 N N . LYS A 1 212 ? -8.593 10.550 3.333 1.00 94.94 212 LYS A N 1
ATOM 1727 C CA . LYS A 1 212 ? -7.901 11.838 3.478 1.00 94.94 212 LYS A CA 1
ATOM 1728 C C . LYS A 1 212 ? -6.396 11.730 3.185 1.00 94.94 212 LYS A C 1
ATOM 1730 O O . LYS A 1 212 ? -5.819 12.722 2.754 1.00 94.94 212 LYS A O 1
ATOM 1735 N N . TYR A 1 213 ? -5.788 10.566 3.422 1.00 92.00 213 TYR A N 1
ATOM 1736 C CA . TYR A 1 213 ? -4.334 10.347 3.353 1.00 92.00 213 TYR A CA 1
ATOM 1737 C C . TYR A 1 213 ? -3.885 9.377 2.241 1.00 92.00 213 TYR A C 1
ATOM 1739 O O . TYR A 1 213 ? -2.689 9.098 2.101 1.00 92.00 213 TYR A O 1
ATOM 1747 N N . ASN A 1 214 ? -4.828 8.866 1.442 1.00 78.06 214 ASN A N 1
ATOM 1748 C CA . ASN A 1 214 ? -4.545 8.013 0.284 1.00 78.06 214 ASN A CA 1
ATOM 1749 C C . ASN A 1 214 ? -3.968 8.808 -0.891 1.00 78.06 214 ASN A C 1
ATOM 1751 O O . ASN A 1 214 ? -4.530 9.875 -1.217 1.00 78.06 214 ASN A O 1
#

Solvent-accessible surface area (backbone atoms only — not comparable to full-atom values): 11773 Å² total; per-residue (Å²): 130,56,72,68,57,48,49,52,50,50,52,60,55,56,64,64,49,64,92,51,74,89,71,64,42,59,68,53,21,42,51,42,28,55,51,46,50,50,48,34,40,75,78,68,31,69,88,35,72,65,30,46,54,45,51,53,54,68,66,44,88,80,61,86,39,40,61,58,44,25,50,52,42,50,52,44,51,49,53,51,46,54,44,52,75,66,71,53,70,84,50,53,69,58,54,50,50,53,51,53,52,52,36,52,51,40,43,50,50,18,51,51,34,40,70,37,83,91,48,65,29,35,61,16,31,39,39,38,36,52,32,51,33,52,48,51,52,52,50,31,58,75,71,66,53,87,60,81,96,54,63,96,44,54,69,57,46,49,51,51,40,36,75,72,62,76,44,54,77,64,56,49,52,54,52,52,52,47,46,48,51,17,47,38,30,77,73,64,42,51,80,84,38,59,52,40,67,61,49,53,52,48,49,51,50,50,52,53,52,51,64,73,75,106

Foldseek 3Di:
DDLVVLLVVLVVLLVLDDPDLVPDDQVSLQVSLVVLLVCCCPPLHCVDPLNVQSVVLVPPPPVPGSSSSSVSSNVSSVVVSVCSVVVHDSCLVVVLVVLVVVLVVLLVVLLVQLPDPVHQNLVSLQSLQVSLLSLLVSLCVVVVQDCPPFDSHQLRSLVSCVVVVVDDPVLNVLSVVSSVLNVCSVVVVSVVRRPSVVSVVNSVVSVVVSVVRD

Secondary structure (DSSP, 8-state):
--HHHHHHHHHHHHTTS-SSGGG--HHHHHHHHHHHHHHHHHHT-TTSHHHHHHHHHHH-TT---HHHHHHHHHHHHHHHHHHHHTT--TTHHHHHHHHHHHHHHHHHHHHHHHH-TTS-HHHHHHHHHHHHHHHHHHHHHHTT---TTS-SSHHHHHHHHHHTTSS-HHHHHHHHHHHHHHHHHHTT-GGGG--HHHHHHHHHHHHHHHHHH-

Radius of gyration: 24.85 Å; Cα contacts (8 Å, |Δi|>4): 209; chains: 1; bounding box: 53×30×68 Å

pLDDT: mean 92.31, std 8.19, range [52.34, 98.69]

Organism: NCBI:txid558152